Protein AF-A0A392MS86-F1 (afdb_monomer)

Secondary structure (DSSP, 8-state):
-----------------------------------SSHHHHHHHHHHHHHHHHHHHTT-SSHHHHHHHHHHHHHHHHHHGGG--HHHHHHHIIIIITHHHHHHHHHH-GGG----------TTHHHHTHHHHHHHHHHHHHHHHHHHHTHHHHGGGHHHHHHHHHHHHT-S-HHHHHHHHHHHHHHHHHHGGG--HHHHHHHHHHHHHHHHHT----HHHH----------

Structure (mmCIF, N/CA/C/O backbone):
data_AF-A0A392MS86-F1
#
_entry.id   AF-A0A392MS86-F1
#
loop_
_atom_site.group_PDB
_atom_site.id
_atom_site.type_symbol
_atom_site.label_atom_id
_atom_site.label_alt_id
_atom_site.label_comp_id
_atom_site.label_asym_id
_atom_site.label_entity_id
_atom_site.label_seq_id
_atom_site.pdbx_PDB_ins_code
_atom_site.Cartn_x
_atom_site.Cartn_y
_atom_site.Cartn_z
_atom_site.occupancy
_atom_site.B_iso_or_equiv
_atom_site.auth_seq_id
_atom_site.auth_comp_id
_atom_site.auth_asym_id
_atom_site.auth_atom_id
_atom_site.pdbx_PDB_model_num
ATOM 1 N N . GLU A 1 1 ? -92.396 -2.719 -0.073 1.00 39.41 1 GLU A N 1
ATOM 2 C CA . GLU A 1 1 ? -92.179 -4.127 -0.463 1.00 39.41 1 GLU A CA 1
ATOM 3 C C . GLU A 1 1 ? -90.840 -4.522 0.144 1.00 39.41 1 GLU A C 1
ATOM 5 O O . GLU A 1 1 ? -89.880 -3.814 -0.091 1.00 39.41 1 GLU A O 1
ATOM 10 N N . GLY A 1 2 ? -90.686 -5.451 1.075 1.00 40.44 2 GLY A N 1
ATOM 11 C CA . GLY A 1 2 ? -91.444 -6.651 1.383 1.00 40.44 2 GLY A CA 1
ATOM 12 C C . GLY A 1 2 ? -90.412 -7.708 1.804 1.00 40.44 2 GLY A C 1
ATOM 13 O O . GLY A 1 2 ? -89.617 -8.119 0.975 1.00 40.44 2 GLY A O 1
ATOM 14 N N . GLU A 1 3 ? -90.452 -8.078 3.090 1.00 32.28 3 GLU A N 1
ATOM 15 C CA . GLU A 1 3 ? -90.148 -9.418 3.641 1.00 32.28 3 GLU A CA 1
ATOM 16 C C . GLU A 1 3 ? -88.678 -9.901 3.715 1.00 32.28 3 GLU A C 1
ATOM 18 O O . GLU A 1 3 ? -87.951 -9.955 2.737 1.00 32.28 3 GLU A O 1
ATOM 23 N N . LEU A 1 4 ? -88.121 -10.072 4.924 1.00 37.91 4 LEU A N 1
ATOM 24 C CA . LEU A 1 4 ? -88.201 -11.220 5.863 1.00 37.91 4 LEU A CA 1
ATOM 25 C C . LEU A 1 4 ? -87.106 -12.269 5.610 1.00 37.91 4 LEU A C 1
ATOM 27 O O . LEU A 1 4 ? -87.022 -12.884 4.556 1.00 37.91 4 LEU A O 1
ATOM 31 N N . GLY A 1 5 ? -86.311 -12.524 6.650 1.00 34.75 5 GLY A N 1
ATOM 32 C CA . GLY A 1 5 ? -85.292 -13.572 6.666 1.00 34.75 5 GLY A CA 1
ATOM 33 C C . GLY A 1 5 ? -84.604 -13.678 8.023 1.00 34.75 5 GLY A C 1
ATOM 34 O O . GLY A 1 5 ? -83.428 -13.370 8.163 1.00 34.75 5 GLY A O 1
ATOM 35 N N . SER A 1 6 ? -85.377 -14.051 9.042 1.00 34.66 6 SER A N 1
ATOM 36 C CA . SER A 1 6 ? -84.943 -14.305 10.419 1.00 34.66 6 SER A CA 1
ATOM 37 C C . SER A 1 6 ? -84.134 -15.604 10.532 1.00 34.66 6 SER A C 1
ATOM 39 O O . SER A 1 6 ? -84.564 -16.645 10.039 1.00 34.66 6 SER A O 1
ATOM 41 N N . SER A 1 7 ? -83.044 -15.597 11.304 1.00 38.78 7 SER A N 1
ATOM 42 C CA . SER A 1 7 ? -82.759 -16.734 12.184 1.00 38.78 7 SER A CA 1
ATOM 43 C C . SER A 1 7 ? -82.034 -16.307 13.450 1.00 38.78 7 SER A C 1
ATOM 45 O O . SER A 1 7 ? -81.015 -15.625 13.451 1.00 38.78 7 SER A O 1
ATOM 47 N N . ARG A 1 8 ? -82.659 -16.714 14.548 1.00 34.12 8 ARG A N 1
ATOM 48 C CA . ARG A 1 8 ? -82.416 -16.377 15.940 1.00 34.12 8 ARG A CA 1
ATOM 49 C C . ARG A 1 8 ? -81.919 -17.656 16.600 1.00 34.12 8 ARG A C 1
ATOM 51 O O . ARG A 1 8 ? -82.626 -18.653 16.537 1.00 34.12 8 ARG A O 1
ATOM 58 N N . ASN A 1 9 ? -80.789 -17.612 17.298 1.00 37.31 9 ASN A N 1
ATOM 59 C CA . ASN A 1 9 ? -80.538 -18.543 18.393 1.00 37.31 9 ASN A CA 1
ATOM 60 C C . ASN A 1 9 ? -80.096 -17.772 19.635 1.00 37.31 9 ASN A C 1
ATOM 62 O O . ASN A 1 9 ? -79.354 -16.796 19.566 1.00 37.31 9 ASN A O 1
ATOM 66 N N . LYS A 1 10 ? -80.688 -18.170 20.758 1.00 38.25 10 LYS A N 1
ATOM 67 C CA . LYS A 1 10 ? -80.799 -17.444 22.022 1.00 38.25 10 LYS A CA 1
ATOM 68 C C . LYS A 1 10 ? -80.269 -18.354 23.131 1.00 38.25 10 LYS A C 1
ATOM 70 O O . LYS A 1 10 ? -80.620 -19.528 23.157 1.00 38.25 10 LYS A O 1
ATOM 75 N N . GLY A 1 11 ? -79.536 -17.781 24.083 1.00 31.91 11 GLY A N 1
ATOM 76 C CA . GLY A 1 11 ? -79.177 -18.397 25.369 1.00 31.91 11 GLY A CA 1
ATOM 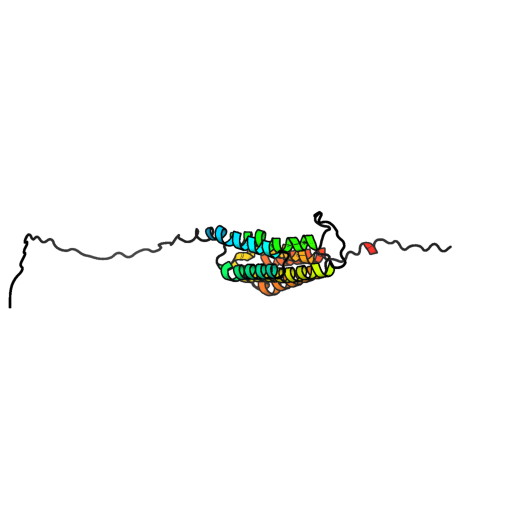77 C C . GLY A 1 11 ? -77.674 -18.285 25.638 1.00 31.91 11 GLY A C 1
ATOM 78 O O . GLY A 1 11 ? -76.888 -18.577 24.754 1.00 31.91 11 GLY A O 1
ATOM 79 N N . LYS A 1 12 ? -77.187 -17.876 26.807 1.00 37.06 12 LYS A N 1
ATOM 80 C CA . LYS A 1 12 ? -77.807 -17.578 28.104 1.00 37.06 12 LYS A CA 1
ATOM 81 C C . LYS A 1 12 ? -76.787 -16.742 28.898 1.00 37.06 12 LYS A C 1
ATOM 83 O O . LYS A 1 12 ? -75.586 -16.898 28.717 1.00 37.06 12 LYS A O 1
ATOM 88 N N . GLU A 1 13 ? -77.292 -15.849 29.735 1.00 32.12 13 GLU A N 1
ATOM 89 C CA . GLU A 1 13 ? -76.564 -14.877 30.559 1.00 32.12 13 GLU A CA 1
ATOM 90 C C . GLU A 1 13 ? -75.700 -15.541 31.653 1.00 32.12 13 GLU A C 1
ATOM 92 O O . GLU A 1 13 ? -76.070 -16.598 32.159 1.00 32.12 13 GLU A O 1
ATOM 97 N N . THR A 1 14 ? -74.614 -14.896 32.106 1.00 30.95 14 THR A N 1
ATOM 98 C CA . THR A 1 14 ? -74.504 -14.381 33.494 1.00 30.95 14 THR A CA 1
ATOM 99 C C . THR A 1 14 ? -73.224 -13.572 33.747 1.00 30.95 14 THR A C 1
ATOM 101 O O . THR A 1 14 ? -72.141 -13.857 33.251 1.00 30.95 14 THR A O 1
ATOM 104 N N . PHE A 1 15 ? -73.431 -12.514 34.527 1.00 32.62 15 PHE A N 1
ATOM 105 C CA . PHE A 1 15 ? -72.536 -11.447 34.968 1.00 32.62 15 PHE A CA 1
ATOM 106 C C . PHE A 1 15 ? -71.434 -11.898 35.945 1.00 32.62 15 PHE A C 1
ATOM 108 O O . PHE A 1 15 ? -71.687 -12.707 36.833 1.00 32.62 15 PHE A O 1
ATOM 115 N N . GLY A 1 16 ? -70.285 -11.215 35.909 1.00 30.73 16 GLY A N 1
ATOM 116 C CA . GLY A 1 16 ? -69.307 -11.172 37.003 1.00 30.73 16 GLY A CA 1
ATOM 117 C C . GLY A 1 16 ? -68.326 -10.004 36.839 1.00 30.73 16 GLY A C 1
ATOM 118 O O . GLY A 1 16 ? -67.608 -9.929 35.853 1.00 30.73 16 GLY A O 1
ATOM 119 N N . LYS A 1 17 ? -68.365 -9.053 37.776 1.00 33.19 17 LYS A N 1
ATOM 120 C CA . LYS A 1 17 ? -67.778 -7.701 37.741 1.00 33.19 17 LYS A CA 1
ATOM 121 C C . LYS A 1 17 ? -66.255 -7.633 37.990 1.00 33.19 17 LYS A C 1
ATOM 123 O O . LYS A 1 17 ? -65.757 -8.300 38.882 1.00 33.19 17 LYS A O 1
ATOM 128 N N . ILE A 1 18 ? -65.612 -6.708 37.260 1.00 35.00 18 ILE A N 1
ATOM 129 C CA . ILE A 1 18 ? -64.693 -5.613 37.674 1.00 35.00 18 ILE A CA 1
ATOM 130 C C . ILE A 1 18 ? -63.635 -5.911 38.753 1.00 35.00 18 ILE A C 1
ATOM 132 O O . ILE A 1 18 ? -63.994 -6.157 39.899 1.00 35.00 18 ILE A O 1
ATOM 136 N N . SER A 1 19 ? -62.355 -5.656 38.429 1.00 30.77 19 SER A N 1
ATOM 137 C CA . SER A 1 19 ? -61.392 -4.913 39.278 1.00 30.77 19 SER A CA 1
ATOM 138 C C . SER A 1 19 ? -60.105 -4.565 38.505 1.00 30.77 19 SER A C 1
ATOM 140 O O . SER A 1 19 ? -59.328 -5.447 38.159 1.00 30.77 19 SER A O 1
ATOM 142 N N . THR A 1 20 ? -59.859 -3.276 38.269 1.00 36.59 20 THR A N 1
ATOM 143 C CA . THR A 1 20 ? -58.517 -2.671 38.098 1.00 36.59 20 THR A CA 1
ATOM 144 C C . THR A 1 20 ? -58.087 -2.108 39.462 1.00 36.59 20 THR A C 1
ATOM 146 O O . THR A 1 20 ? -58.973 -1.668 40.201 1.00 36.59 20 THR A O 1
ATOM 149 N N . PRO A 1 21 ? -56.783 -2.104 39.842 1.00 40.59 21 PRO A N 1
ATOM 150 C CA . PRO A 1 21 ? -55.945 -0.945 39.486 1.00 40.59 21 PRO A CA 1
ATOM 151 C C . PRO A 1 21 ? -54.404 -1.153 39.357 1.00 40.59 21 PRO A C 1
ATOM 153 O O . PRO A 1 21 ? -53.783 -1.914 40.089 1.00 40.59 21 PRO A O 1
ATOM 156 N N . SER A 1 22 ? -53.818 -0.291 38.512 1.00 36.72 22 SER A N 1
ATOM 157 C CA . SER A 1 22 ? -52.580 0.506 38.693 1.00 36.72 22 SER A CA 1
ATOM 158 C C . SER A 1 22 ? -51.142 -0.061 38.547 1.00 36.72 22 SER A C 1
ATOM 160 O O . SER A 1 22 ? -50.894 -1.249 38.727 1.00 36.72 22 SER A O 1
ATOM 162 N N . PRO A 1 23 ? -50.176 0.826 38.179 1.00 43.25 23 PRO A N 1
ATOM 163 C CA . PRO A 1 23 ? -48.967 0.507 37.415 1.00 43.25 23 PRO A CA 1
ATOM 164 C C . PRO A 1 23 ? -47.701 0.391 38.279 1.00 43.25 23 PRO A C 1
ATOM 166 O O . PRO A 1 23 ? -47.607 0.990 39.351 1.00 43.25 23 PRO A O 1
ATOM 169 N N . ARG A 1 24 ? -46.682 -0.320 37.776 1.00 36.62 24 ARG A N 1
ATOM 170 C CA . ARG A 1 24 ? -45.326 -0.297 38.345 1.00 36.62 24 ARG A CA 1
ATOM 171 C C . ARG A 1 24 ? -44.269 -0.042 37.273 1.00 36.62 24 ARG A C 1
ATOM 173 O O . ARG A 1 24 ? -44.116 -0.791 36.317 1.00 36.62 24 ARG A O 1
ATOM 180 N N . THR A 1 25 ? -43.568 1.055 37.506 1.00 36.34 25 THR A N 1
ATOM 181 C CA . THR A 1 25 ? -42.299 1.526 36.954 1.00 36.34 25 THR A CA 1
ATOM 182 C C . THR A 1 25 ? -41.145 0.538 37.163 1.00 36.34 25 THR A C 1
ATOM 184 O O . THR A 1 25 ? -41.013 0.003 38.264 1.00 36.34 25 THR A O 1
ATOM 187 N N . GLY A 1 26 ? -40.236 0.429 36.183 1.00 30.72 26 GLY A N 1
ATOM 188 C CA . GLY A 1 26 ? -38.817 0.142 36.444 1.00 30.72 26 GLY A CA 1
ATOM 189 C C . GLY A 1 26 ? -38.096 -0.826 35.492 1.00 30.72 26 GLY A C 1
ATOM 190 O O . GLY A 1 26 ? -38.442 -2.000 35.449 1.00 30.72 26 GLY A O 1
ATOM 191 N N . LYS A 1 27 ? -36.999 -0.308 34.907 1.00 37.94 27 LYS A N 1
ATOM 192 C CA . LYS A 1 27 ? -35.804 -0.957 34.308 1.00 37.94 27 LYS A CA 1
ATOM 193 C C . LYS A 1 27 ? -35.922 -1.457 32.862 1.00 37.94 27 LYS A C 1
ATOM 195 O O . LYS A 1 27 ? -36.657 -2.387 32.571 1.00 37.94 27 LYS A O 1
ATOM 200 N N . GLU A 1 28 ? -35.372 -0.718 31.895 1.00 35.09 28 GLU A N 1
ATOM 201 C CA . GLU A 1 28 ? -33.943 -0.621 31.500 1.00 35.09 28 GLU A CA 1
ATOM 202 C C . GLU A 1 28 ? -33.395 -1.877 30.814 1.00 35.09 28 GLU A C 1
ATOM 204 O O . GLU A 1 28 ? -33.344 -2.953 31.402 1.00 35.09 28 GLU A O 1
ATOM 209 N N . GLY A 1 29 ? -32.893 -1.662 29.592 1.00 36.59 29 GLY A N 1
ATOM 210 C CA . GLY A 1 29 ? -31.749 -2.389 29.050 1.00 36.59 29 GLY A CA 1
ATOM 211 C C . GLY A 1 29 ? -32.044 -3.728 28.388 1.00 36.59 29 GLY A C 1
ATOM 212 O O . GLY A 1 29 ? -31.526 -4.750 28.827 1.00 36.59 29 GLY A O 1
ATOM 213 N N . ARG A 1 30 ? -32.789 -3.740 27.277 1.00 34.31 30 ARG A N 1
ATOM 214 C CA . ARG A 1 30 ? -32.685 -4.858 26.332 1.00 34.31 30 ARG A CA 1
ATOM 215 C C . ARG A 1 30 ? -31.489 -4.576 25.423 1.00 3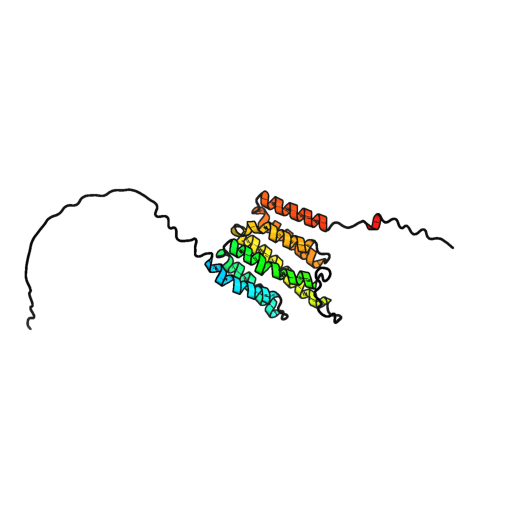4.31 30 ARG A C 1
ATOM 217 O O . ARG A 1 30 ? -31.616 -3.842 24.452 1.00 34.31 30 ARG A O 1
ATOM 224 N N . GLN A 1 31 ? -30.323 -5.088 25.820 1.00 43.97 31 GLN A N 1
ATOM 225 C CA . GLN A 1 31 ? -29.151 -5.176 24.954 1.00 43.97 31 GLN A CA 1
ATOM 226 C C . GLN A 1 31 ? -29.532 -5.995 23.721 1.00 43.97 31 GLN A C 1
ATOM 228 O O . GLN A 1 31 ? -29.901 -7.167 23.824 1.00 43.97 31 GLN A O 1
ATOM 233 N N . ASP A 1 32 ? -29.487 -5.334 22.574 1.00 38.75 32 ASP A N 1
ATOM 234 C CA . ASP A 1 32 ? -29.540 -5.951 21.263 1.00 38.75 32 ASP A CA 1
ATOM 235 C C . ASP A 1 32 ? -28.172 -6.590 20.991 1.00 38.75 32 ASP A C 1
ATOM 237 O O . ASP A 1 32 ? -27.236 -5.946 20.530 1.00 38.75 32 ASP A O 1
ATOM 241 N N . ASN A 1 33 ? -28.013 -7.851 21.395 1.00 44.78 33 ASN A N 1
ATOM 242 C CA . ASN A 1 33 ? -26.842 -8.663 21.061 1.00 44.78 33 ASN A CA 1
ATOM 243 C C . ASN A 1 33 ? -27.083 -9.352 19.713 1.00 44.78 33 ASN A C 1
ATOM 245 O O . ASN A 1 33 ? -27.279 -10.567 19.658 1.00 44.78 33 ASN A O 1
ATOM 249 N N . GLY A 1 34 ? -27.107 -8.560 18.642 1.00 46.75 34 GLY A N 1
ATOM 250 C CA . GLY A 1 34 ? -27.484 -9.014 17.306 1.00 46.75 34 GLY A CA 1
ATOM 251 C C . GLY A 1 34 ? -26.579 -8.530 16.179 1.00 46.75 34 GLY A C 1
ATOM 252 O O . GLY A 1 34 ? -27.087 -8.328 15.088 1.00 46.75 34 GLY A O 1
ATOM 253 N N . GLU A 1 35 ? -25.274 -8.310 16.391 1.00 46.84 35 GLU A N 1
ATOM 254 C CA . GLU A 1 35 ? -24.420 -7.803 15.298 1.00 46.84 35 GLU A CA 1
ATOM 255 C C . GLU A 1 35 ? -22.929 -8.169 15.436 1.00 46.84 35 GLU A C 1
ATOM 257 O O . GLU A 1 35 ? -22.043 -7.318 15.428 1.00 46.84 35 GLU A O 1
ATOM 262 N N . VAL A 1 36 ? -22.620 -9.459 15.598 1.00 48.19 36 VAL A N 1
ATOM 263 C CA . VAL A 1 36 ? -21.221 -9.947 15.537 1.00 48.19 36 VAL A CA 1
ATOM 264 C C . VAL A 1 36 ? -21.013 -10.982 14.426 1.00 48.19 36 VAL A C 1
ATOM 266 O O . VAL A 1 36 ? -19.891 -11.178 13.978 1.00 48.19 36 VAL A O 1
ATOM 269 N N . THR A 1 37 ? -22.078 -11.592 13.903 1.00 47.41 37 THR A N 1
ATOM 270 C CA . THR A 1 37 ? -21.988 -12.689 12.924 1.00 47.41 37 THR A CA 1
ATOM 271 C C . THR A 1 37 ? -22.034 -12.266 11.452 1.00 47.41 37 THR A C 1
ATOM 273 O O . THR A 1 37 ? -21.665 -13.068 10.609 1.00 47.41 37 THR A O 1
ATOM 276 N N . ASP A 1 38 ? -22.427 -11.031 11.120 1.00 56.22 38 ASP A N 1
ATOM 277 C CA . ASP A 1 38 ? -22.585 -10.589 9.715 1.00 56.22 38 ASP A CA 1
ATOM 278 C C . ASP A 1 38 ? -21.239 -10.280 9.019 1.00 56.22 38 ASP A C 1
ATOM 280 O O . ASP A 1 38 ? -21.065 -10.478 7.819 1.00 56.22 38 ASP A O 1
ATOM 284 N N . LYS A 1 39 ? -20.225 -9.858 9.788 1.00 54.12 39 LYS A N 1
ATOM 285 C CA . LYS A 1 39 ? -18.944 -9.385 9.231 1.00 54.12 39 LYS A CA 1
ATOM 286 C C . LYS A 1 39 ? -17.997 -10.495 8.770 1.00 54.12 39 LYS A C 1
ATOM 288 O O . LYS A 1 39 ? -17.127 -10.222 7.944 1.00 54.12 39 LYS A O 1
ATOM 293 N N . ASP A 1 40 ? -18.151 -11.717 9.279 1.00 56.62 40 ASP A N 1
ATOM 294 C CA . ASP A 1 40 ? -17.335 -12.865 8.854 1.00 56.62 40 ASP A CA 1
ATOM 295 C C . ASP A 1 40 ? -17.867 -13.507 7.561 1.00 56.62 40 ASP A C 1
ATOM 297 O O . ASP A 1 40 ? -17.075 -14.004 6.758 1.00 56.62 40 ASP A O 1
ATOM 301 N N . ASP A 1 41 ? -19.171 -13.407 7.274 1.00 60.12 41 ASP A N 1
ATOM 302 C CA . ASP A 1 41 ? -19.769 -13.923 6.029 1.00 60.12 41 ASP A CA 1
ATOM 303 C C . ASP A 1 41 ? -19.295 -13.149 4.784 1.00 60.12 41 ASP A C 1
ATOM 305 O O . ASP A 1 41 ? -19.219 -13.689 3.676 1.00 60.12 41 ASP A O 1
ATOM 309 N N . HIS A 1 42 ? -18.867 -11.898 4.965 1.00 67.19 42 HIS A N 1
ATOM 310 C CA . HIS A 1 42 ? -18.276 -11.070 3.914 1.00 67.19 42 HIS A CA 1
ATOM 311 C C . HIS A 1 42 ? -16.973 -11.646 3.332 1.00 67.19 42 HIS A C 1
ATOM 313 O O . HIS A 1 42 ? -16.671 -11.394 2.161 1.00 67.19 42 HIS A O 1
ATOM 319 N N . LEU A 1 43 ? -16.215 -12.448 4.094 1.00 69.44 43 LEU A N 1
ATOM 320 C CA . LEU A 1 43 ? -14.970 -13.064 3.616 1.00 69.44 43 LEU A CA 1
ATOM 321 C C . LEU A 1 43 ? -15.210 -13.965 2.399 1.00 69.44 43 LEU A C 1
ATOM 323 O O . LEU A 1 43 ? -14.446 -13.911 1.436 1.00 69.44 43 LEU A O 1
ATOM 327 N N . TYR A 1 44 ? -16.282 -14.760 2.413 1.00 75.31 44 TYR A N 1
ATOM 328 C CA . TYR A 1 44 ? -16.571 -15.731 1.353 1.00 75.31 44 TYR A CA 1
ATOM 329 C C . TYR A 1 44 ? -17.092 -15.087 0.067 1.00 75.31 44 TYR A C 1
ATOM 331 O O . TYR A 1 44 ? -16.953 -15.672 -1.006 1.00 75.31 44 TYR A O 1
ATOM 339 N N . PHE A 1 45 ? -17.659 -13.883 0.162 1.00 84.00 45 PHE A N 1
ATOM 340 C CA . PHE A 1 45 ? -18.169 -13.151 -0.993 1.00 84.00 45 PHE A CA 1
ATOM 341 C C . PHE A 1 45 ? -17.096 -12.269 -1.640 1.00 84.00 45 PHE A C 1
ATOM 343 O O . PHE A 1 45 ? -16.875 -12.339 -2.848 1.00 84.00 45 PHE A O 1
ATOM 350 N N . TRP A 1 46 ? -16.403 -11.451 -0.843 1.00 92.06 46 TRP A N 1
ATOM 351 C CA . TRP A 1 46 ? -15.478 -10.451 -1.380 1.00 92.06 46 TRP A CA 1
ATOM 352 C C . TRP A 1 46 ? -14.132 -11.037 -1.773 1.00 92.06 46 TRP A C 1
ATOM 354 O O . TRP A 1 46 ? -13.559 -10.627 -2.781 1.00 92.06 46 TRP A O 1
ATOM 364 N N . PHE A 1 47 ? -13.609 -11.992 -1.002 1.00 90.56 47 PHE A N 1
ATOM 365 C CA . PHE A 1 47 ? -12.242 -12.453 -1.209 1.00 90.56 47 PHE A CA 1
ATOM 366 C C . PHE A 1 47 ? -12.015 -13.099 -2.589 1.00 90.56 47 PHE A C 1
ATOM 368 O O . PHE A 1 47 ? -11.052 -12.703 -3.244 1.00 90.56 47 PHE A O 1
ATOM 375 N N . PRO A 1 48 ? -12.880 -14.006 -3.099 1.00 92.44 48 PRO A N 1
ATOM 376 C CA . PRO A 1 48 ? -12.695 -14.581 -4.434 1.00 92.44 48 PRO A CA 1
ATOM 377 C C . PRO A 1 48 ? -12.712 -13.533 -5.555 1.00 92.44 48 PRO A C 1
ATOM 379 O O . PRO A 1 48 ? -11.909 -13.616 -6.481 1.00 92.44 48 PRO A O 1
ATOM 382 N N . LEU A 1 49 ? -13.586 -12.524 -5.450 1.00 94.88 49 LEU A N 1
ATOM 383 C CA . LEU A 1 49 ? -13.664 -11.424 -6.414 1.00 94.88 49 LEU A CA 1
ATOM 384 C C . LEU A 1 49 ? -12.364 -10.610 -6.431 1.00 94.88 49 LEU A C 1
ATOM 386 O O . LEU A 1 49 ? -11.784 -10.378 -7.489 1.00 94.88 49 LEU A O 1
ATOM 390 N N . LEU A 1 50 ? -11.907 -10.186 -5.253 1.00 96.44 50 LEU A N 1
ATOM 391 C CA . LEU A 1 50 ? -10.712 -9.358 -5.113 1.00 96.44 50 LEU A CA 1
ATOM 392 C C . LEU A 1 50 ? -9.451 -10.116 -5.545 1.00 96.44 50 LEU A C 1
ATOM 394 O O . LEU A 1 50 ? -8.619 -9.555 -6.254 1.00 96.44 50 LEU A O 1
ATOM 398 N N . ALA A 1 51 ? -9.334 -11.393 -5.171 1.00 93.81 51 ALA A N 1
ATOM 399 C CA . ALA A 1 51 ? -8.225 -12.249 -5.582 1.00 93.81 51 ALA A CA 1
ATOM 400 C C . ALA A 1 51 ? -8.173 -12.416 -7.109 1.00 93.81 51 ALA A C 1
ATOM 402 O O . ALA A 1 51 ? -7.113 -12.220 -7.698 1.00 93.81 51 ALA A O 1
ATOM 403 N N . GLY A 1 52 ? -9.314 -12.679 -7.759 1.00 94.62 52 GLY A N 1
ATOM 404 C CA . GLY A 1 52 ? -9.379 -12.790 -9.219 1.00 94.62 52 GLY A CA 1
ATOM 405 C C . GLY A 1 52 ? -8.997 -11.492 -9.940 1.00 94.62 52 GLY A C 1
ATOM 406 O O . GLY A 1 52 ? -8.291 -11.524 -10.943 1.00 94.62 52 GLY A O 1
ATOM 407 N N . LEU A 1 53 ? -9.401 -10.331 -9.414 1.00 95.50 53 LEU A N 1
ATOM 408 C CA . LEU A 1 53 ? -8.991 -9.036 -9.971 1.00 95.50 53 LEU A CA 1
ATOM 409 C C . LEU A 1 53 ? -7.492 -8.759 -9.774 1.00 95.50 53 LEU A C 1
ATOM 411 O O . LEU A 1 53 ? -6.858 -8.195 -10.662 1.00 95.50 53 LEU A O 1
ATOM 415 N N . SER A 1 54 ? -6.917 -9.161 -8.637 1.00 93.81 54 SER A N 1
ATOM 416 C CA . SER A 1 54 ? -5.471 -9.050 -8.406 1.0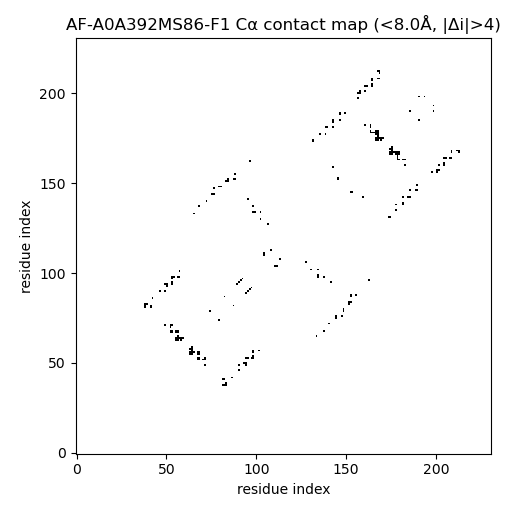0 93.81 54 SER A CA 1
ATOM 417 C C . SER A 1 54 ? -4.676 -9.930 -9.370 1.00 93.81 54 SER A C 1
ATOM 419 O O . SER A 1 54 ? -3.716 -9.457 -9.969 1.00 93.81 54 SER A O 1
ATOM 421 N N . GLU A 1 55 ? -5.117 -11.161 -9.627 1.00 91.50 55 GLU A N 1
ATOM 422 C CA . GLU A 1 55 ? -4.479 -12.042 -10.614 1.00 91.50 55 GLU A CA 1
ATOM 423 C C . GLU A 1 55 ? -4.483 -11.425 -12.026 1.00 91.50 55 GLU A C 1
ATOM 425 O O . GLU A 1 55 ? -3.466 -11.423 -12.720 1.00 91.50 55 GLU A O 1
ATOM 430 N N . LEU A 1 56 ? -5.598 -10.800 -12.423 1.00 92.12 56 LEU A N 1
ATOM 431 C CA . LEU A 1 56 ? -5.726 -10.114 -13.714 1.00 92.12 56 LEU A CA 1
ATOM 432 C C . LEU A 1 56 ? -4.879 -8.836 -13.834 1.00 92.12 56 LEU A C 1
ATOM 434 O O . LEU A 1 56 ? -4.673 -8.356 -14.951 1.00 92.12 56 LEU A O 1
ATOM 438 N N . SER A 1 57 ? -4.342 -8.296 -12.732 1.00 87.94 57 SER A N 1
ATOM 439 C CA . SER A 1 57 ? -3.446 -7.127 -12.775 1.00 87.94 57 SER A CA 1
ATOM 440 C C . SER A 1 57 ? -2.125 -7.399 -13.510 1.00 87.94 57 SER A C 1
ATOM 442 O O . SER A 1 57 ? -1.422 -6.455 -13.869 1.00 87.94 57 SER A O 1
ATOM 444 N N . PHE A 1 58 ? -1.841 -8.669 -13.821 1.00 80.56 58 PHE A N 1
ATOM 445 C CA . PHE A 1 58 ? -0.687 -9.120 -14.602 1.00 80.56 58 PHE A CA 1
ATOM 446 C C . PHE A 1 58 ? -1.045 -9.804 -15.926 1.00 80.56 58 PHE A C 1
ATOM 448 O O . PHE A 1 58 ? -0.189 -10.443 -16.535 1.00 80.56 58 PHE A O 1
ATOM 455 N N . ASP A 1 59 ? -2.287 -9.679 -16.402 1.00 87.62 59 ASP A N 1
ATOM 456 C CA . ASP A 1 59 ? -2.664 -10.193 -17.724 1.00 87.62 59 ASP A CA 1
ATOM 457 C C . ASP A 1 59 ? -1.744 -9.606 -18.821 1.00 87.62 59 ASP A C 1
ATOM 459 O O . ASP A 1 59 ? -1.408 -8.426 -18.769 1.00 87.62 59 ASP A O 1
ATOM 463 N N . PRO A 1 60 ? -1.321 -10.359 -19.849 1.00 81.88 60 PRO A N 1
ATOM 464 C CA . PRO A 1 60 ? -0.456 -9.824 -20.908 1.00 81.88 60 PRO A CA 1
ATOM 465 C C . PRO A 1 60 ? -1.064 -8.635 -21.674 1.00 81.88 60 PRO A C 1
ATOM 467 O O . PRO A 1 60 ? -0.326 -7.834 -22.252 1.00 81.88 60 PRO A O 1
ATOM 470 N N . ARG A 1 61 ? -2.392 -8.466 -21.659 1.00 87.31 61 ARG A N 1
ATOM 471 C CA . ARG A 1 61 ? -3.102 -7.395 -22.370 1.00 87.31 61 ARG A CA 1
ATOM 472 C C . ARG A 1 61 ? -3.243 -6.141 -21.492 1.00 87.31 61 ARG A C 1
ATOM 474 O O . ARG A 1 61 ? -3.860 -6.226 -20.425 1.00 87.31 61 ARG A O 1
ATOM 481 N N . PRO A 1 62 ? -2.722 -4.972 -21.919 1.00 87.12 62 PRO A N 1
ATOM 482 C CA . PRO A 1 62 ? -2.764 -3.737 -21.132 1.00 87.12 62 PRO A CA 1
ATOM 483 C C . PRO A 1 62 ? -4.168 -3.327 -20.684 1.00 87.12 62 PRO A C 1
ATOM 485 O O . PRO A 1 62 ? -4.352 -2.918 -19.539 1.00 87.12 62 PRO A O 1
ATOM 488 N N . GLU A 1 63 ? -5.167 -3.488 -21.552 1.00 90.88 63 GLU A N 1
ATOM 489 C CA . GLU A 1 63 ? -6.547 -3.078 -21.284 1.00 90.88 63 GLU A CA 1
ATOM 490 C C . GLU A 1 63 ? -7.149 -3.875 -20.123 1.00 90.88 63 GLU A C 1
ATOM 492 O O . GLU A 1 63 ? -7.914 -3.339 -19.320 1.00 90.88 63 GLU A O 1
ATOM 497 N N . ILE A 1 64 ? -6.770 -5.151 -20.002 1.00 92.44 64 ILE A N 1
ATOM 498 C CA . ILE A 1 64 ? -7.243 -6.024 -18.928 1.00 92.44 64 ILE A CA 1
ATOM 499 C C . ILE A 1 64 ? -6.555 -5.679 -17.620 1.00 92.44 64 ILE A C 1
ATOM 501 O O . ILE A 1 64 ? -7.250 -5.520 -16.621 1.00 92.44 64 ILE A O 1
ATOM 505 N N . ARG A 1 65 ? -5.230 -5.487 -17.616 1.00 89.81 65 ARG A N 1
ATOM 506 C CA . ARG A 1 65 ? -4.504 -5.088 -16.398 1.00 89.81 65 ARG A CA 1
ATOM 507 C C . ARG A 1 65 ? -5.032 -3.781 -15.826 1.00 89.81 65 ARG A C 1
ATOM 509 O O . ARG A 1 65 ? -5.324 -3.697 -14.634 1.00 89.81 65 ARG A O 1
ATOM 516 N N . GLN A 1 66 ? -5.178 -2.770 -16.683 1.00 89.31 66 GLN A N 1
ATOM 517 C CA . GLN A 1 66 ? -5.675 -1.453 -16.289 1.00 89.31 66 GLN A CA 1
ATOM 518 C C . GLN A 1 66 ? -7.107 -1.544 -15.759 1.00 89.31 66 GLN A C 1
ATOM 520 O O . GLN A 1 66 ? -7.397 -1.019 -14.683 1.00 89.31 66 GLN A O 1
ATOM 525 N N . SER A 1 67 ? -7.985 -2.265 -16.465 1.00 94.56 67 SER A N 1
ATOM 526 C CA . SER A 1 67 ? -9.366 -2.471 -16.025 1.00 94.56 67 SER A CA 1
ATOM 527 C C . SER A 1 67 ? -9.438 -3.235 -14.699 1.00 94.56 67 SER A C 1
ATOM 529 O O . SER A 1 67 ? -10.169 -2.824 -13.801 1.00 94.56 67 SER A O 1
ATOM 531 N N . ALA A 1 68 ? -8.645 -4.294 -14.530 1.00 94.56 68 ALA A N 1
ATOM 532 C CA . ALA A 1 68 ? -8.616 -5.100 -13.316 1.00 94.56 68 ALA A CA 1
ATOM 533 C C . ALA A 1 68 ? -8.156 -4.290 -12.098 1.00 94.56 68 ALA A C 1
ATOM 535 O O . ALA A 1 68 ? -8.830 -4.311 -11.068 1.00 94.56 68 ALA A O 1
ATOM 536 N N . LEU A 1 69 ? -7.072 -3.513 -12.224 1.00 92.94 69 LEU A N 1
ATOM 537 C CA . LEU A 1 69 ? -6.606 -2.617 -11.161 1.00 92.94 69 LEU A CA 1
ATOM 538 C C . LEU A 1 69 ? -7.642 -1.547 -10.832 1.00 92.94 69 LEU A C 1
ATOM 540 O O . LEU A 1 69 ? -7.938 -1.315 -9.660 1.00 92.94 69 LEU A O 1
ATOM 544 N N . GLN A 1 70 ? -8.229 -0.919 -11.851 1.00 94.25 70 GLN A N 1
ATOM 545 C CA . GLN A 1 70 ? -9.261 0.087 -11.641 1.00 94.25 70 GLN A CA 1
ATOM 546 C C . GLN A 1 70 ? -10.443 -0.494 -10.858 1.00 94.25 70 GLN A C 1
ATOM 548 O O . GLN A 1 70 ? -10.804 0.051 -9.815 1.00 94.25 70 GLN A O 1
ATOM 553 N N . ILE A 1 71 ? -11.004 -1.617 -11.318 1.00 96.75 71 ILE A N 1
ATOM 554 C CA . ILE A 1 71 ? -12.154 -2.268 -10.679 1.00 96.75 71 ILE A CA 1
ATOM 555 C C . ILE A 1 71 ? -11.787 -2.741 -9.270 1.00 96.75 71 ILE A C 1
ATOM 557 O O . ILE A 1 71 ? -12.585 -2.566 -8.348 1.00 96.75 71 ILE A O 1
ATOM 561 N N . LEU A 1 72 ? -10.585 -3.288 -9.066 1.00 97.25 72 LEU A N 1
ATOM 562 C CA . LEU A 1 72 ? -10.106 -3.726 -7.755 1.00 97.25 72 LEU A CA 1
ATOM 563 C C . LEU A 1 72 ? -10.114 -2.575 -6.746 1.00 97.25 72 LEU A C 1
ATOM 565 O O . LEU A 1 72 ? -10.761 -2.658 -5.701 1.00 97.25 72 LEU A O 1
ATOM 569 N N . PHE A 1 73 ? -9.422 -1.481 -7.061 1.00 96.38 73 PHE A N 1
ATOM 570 C CA . PHE A 1 73 ? -9.292 -0.353 -6.143 1.00 96.38 73 PHE A CA 1
ATOM 571 C C . PHE A 1 73 ? -10.583 0.465 -6.020 1.00 96.38 73 PHE A C 1
ATOM 573 O O . PHE A 1 73 ? -10.847 1.037 -4.962 1.00 96.38 73 PHE A O 1
ATOM 580 N N . GLU A 1 74 ? -11.424 0.512 -7.054 1.00 96.50 74 GLU A N 1
ATOM 581 C CA . GLU A 1 74 ? -12.770 1.083 -6.969 1.00 96.50 74 GLU A CA 1
ATOM 582 C C . GLU A 1 74 ? -13.680 0.258 -6.054 1.00 96.50 74 GLU A C 1
ATOM 584 O O . GLU A 1 74 ? -14.330 0.826 -5.177 1.00 96.50 74 GLU A O 1
ATOM 589 N N . THR A 1 75 ? -13.648 -1.071 -6.164 1.00 96.69 75 THR A N 1
ATOM 590 C CA . THR A 1 75 ? -14.395 -1.973 -5.274 1.00 96.69 75 THR A CA 1
ATOM 591 C C . THR A 1 75 ? -13.968 -1.777 -3.822 1.00 96.69 75 THR A C 1
ATOM 593 O O . THR A 1 75 ? -14.815 -1.570 -2.953 1.00 96.69 75 THR A O 1
ATOM 596 N N . LEU A 1 76 ? -12.658 -1.769 -3.552 1.00 97.00 76 LEU A N 1
ATOM 597 C CA . LEU A 1 76 ? -12.118 -1.557 -2.204 1.00 97.00 76 LEU A CA 1
ATOM 598 C C . LEU A 1 76 ? -12.480 -0.181 -1.639 1.00 97.00 76 LEU A C 1
ATOM 600 O O . LEU A 1 76 ? -12.831 -0.065 -0.470 1.00 97.00 76 LEU A O 1
ATOM 604 N N . ARG A 1 77 ? -12.442 0.866 -2.461 1.00 96.75 77 ARG A N 1
ATOM 605 C CA . ARG A 1 77 ? -12.823 2.223 -2.053 1.00 96.75 77 ARG A CA 1
ATOM 606 C C . ARG A 1 77 ? -14.319 2.351 -1.770 1.00 96.75 77 ARG A C 1
ATOM 608 O O . ARG A 1 77 ? -14.691 2.974 -0.781 1.00 96.75 77 ARG A O 1
ATOM 615 N N . ASN A 1 78 ? -15.166 1.753 -2.603 1.00 95.88 78 ASN A N 1
ATOM 616 C CA . ASN A 1 78 ? -16.618 1.880 -2.486 1.00 95.88 78 ASN A CA 1
ATOM 617 C C . ASN A 1 78 ? -17.190 0.984 -1.381 1.00 95.88 78 ASN A C 1
ATOM 619 O O . ASN A 1 78 ? -18.119 1.390 -0.687 1.00 95.88 78 ASN A O 1
ATOM 623 N N . HIS A 1 79 ? -16.625 -0.208 -1.180 1.00 95.00 79 HIS A N 1
ATOM 624 C CA . HIS A 1 79 ? -17.176 -1.230 -0.282 1.00 95.00 79 HIS A CA 1
ATOM 625 C C . HIS A 1 79 ? -16.294 -1.551 0.928 1.00 95.00 79 HIS A C 1
ATOM 627 O O . HIS A 1 79 ? -16.732 -2.270 1.820 1.00 95.00 79 HIS A O 1
ATOM 633 N N . GLY A 1 80 ? -15.090 -0.983 1.027 1.00 94.56 80 GLY A N 1
ATOM 634 C CA . GLY A 1 80 ? -14.151 -1.270 2.115 1.00 94.56 80 GLY A CA 1
ATOM 635 C C . GLY A 1 80 ? -14.643 -0.888 3.516 1.00 94.56 80 GLY A C 1
ATOM 636 O O . GLY A 1 80 ? -14.148 -1.414 4.509 1.00 94.56 80 GLY A O 1
ATOM 637 N N . HIS A 1 81 ? -15.665 -0.034 3.619 1.00 93.88 81 HIS A N 1
ATOM 638 C CA . HIS A 1 81 ? -16.322 0.289 4.891 1.00 93.88 81 HIS A CA 1
ATOM 639 C C . HIS A 1 81 ? -17.087 -0.906 5.489 1.00 93.88 81 HIS A C 1
ATOM 641 O O . HIS A 1 81 ? -17.371 -0.914 6.685 1.00 93.88 81 HIS A O 1
ATOM 647 N N . LEU A 1 82 ? -17.399 -1.919 4.673 1.00 92.00 82 LEU A N 1
ATOM 648 C CA . LEU A 1 82 ? -18.018 -3.175 5.102 1.00 92.00 82 LEU A CA 1
ATOM 649 C C . LEU A 1 82 ? -16.985 -4.174 5.648 1.00 92.00 82 LEU A C 1
ATOM 651 O O . LEU A 1 82 ? -17.354 -5.201 6.212 1.00 92.00 82 LEU A O 1
ATOM 655 N N . PHE A 1 83 ? -15.686 -3.919 5.456 1.00 93.25 83 PHE A N 1
ATOM 656 C CA . PHE A 1 83 ? -14.650 -4.909 5.730 1.00 93.25 83 PHE A CA 1
ATOM 657 C C . PHE A 1 83 ? -14.194 -4.833 7.188 1.00 93.25 83 PHE A C 1
ATOM 659 O O . PHE A 1 83 ? -13.885 -3.766 7.723 1.00 93.25 83 PHE A O 1
ATOM 666 N N . SER A 1 84 ? -14.114 -5.997 7.831 1.00 92.94 84 SER A N 1
ATOM 667 C CA . SER A 1 84 ? -13.496 -6.150 9.146 1.00 92.94 84 SER A CA 1
ATOM 668 C C . SER A 1 84 ? -11.968 -6.044 9.049 1.00 92.94 84 SER A C 1
ATOM 670 O O . SER A 1 84 ? -11.390 -6.204 7.973 1.00 92.94 84 SER A O 1
ATOM 672 N N . LEU A 1 85 ? -11.289 -5.801 10.177 1.00 94.56 85 LEU A N 1
ATOM 673 C CA . LEU A 1 85 ? -9.821 -5.817 10.215 1.00 94.56 85 LEU A CA 1
ATOM 674 C C . LEU A 1 85 ? -9.233 -7.152 9.699 1.00 94.56 85 LEU A C 1
ATOM 676 O O . LEU A 1 85 ? -8.347 -7.078 8.853 1.00 94.56 85 LEU A O 1
ATOM 680 N N . PRO A 1 86 ? -9.735 -8.346 10.085 1.00 94.31 86 PRO A N 1
ATOM 681 C CA . PRO A 1 86 ? -9.247 -9.611 9.525 1.00 94.31 86 PRO A CA 1
ATOM 682 C C . PRO A 1 86 ? -9.402 -9.727 8.002 1.00 94.31 86 PRO A C 1
ATOM 684 O O . PRO A 1 86 ? -8.523 -10.254 7.318 1.00 94.31 86 PRO A O 1
ATOM 687 N N . LEU A 1 87 ? -10.502 -9.211 7.437 1.00 93.62 87 LEU A N 1
ATOM 688 C CA . LEU A 1 87 ? -10.668 -9.169 5.984 1.00 93.62 87 LEU A CA 1
ATOM 689 C C . LEU A 1 87 ? -9.673 -8.191 5.349 1.00 93.62 87 LEU A C 1
ATOM 691 O O . LEU A 1 87 ? -9.035 -8.549 4.363 1.00 93.62 87 LEU A O 1
ATOM 695 N N . TRP A 1 88 ? -9.472 -7.005 5.928 1.00 96.25 88 TRP A N 1
ATOM 696 C CA . TRP A 1 88 ? -8.443 -6.068 5.471 1.00 96.25 88 TRP A CA 1
ATOM 697 C C . TRP A 1 88 ? -7.038 -6.667 5.528 1.00 96.25 88 TRP A C 1
ATOM 699 O O . TRP A 1 88 ? -6.300 -6.545 4.558 1.00 96.25 88 TRP A O 1
ATOM 709 N N . GLU A 1 89 ? -6.673 -7.354 6.610 1.00 95.56 89 GLU A N 1
ATOM 710 C CA . GLU A 1 89 ? -5.404 -8.082 6.720 1.00 95.56 89 GLU A CA 1
ATOM 711 C C . GLU A 1 89 ? -5.209 -9.025 5.536 1.00 95.56 89 GLU A C 1
ATOM 713 O O . GLU A 1 89 ? -4.184 -8.964 4.854 1.00 95.56 89 GLU A O 1
ATOM 718 N N . ARG A 1 90 ? -6.234 -9.826 5.233 1.00 94.75 90 ARG A N 1
ATOM 719 C CA . ARG A 1 90 ? -6.201 -10.771 4.119 1.00 94.75 90 ARG A CA 1
ATOM 720 C C . ARG A 1 90 ? -6.151 -10.077 2.757 1.00 94.75 90 ARG A C 1
ATOM 722 O O . ARG A 1 90 ? -5.454 -10.548 1.864 1.00 94.75 90 ARG A O 1
ATOM 729 N N . VAL A 1 91 ? -6.849 -8.955 2.592 1.00 96.12 91 VAL A N 1
ATOM 730 C CA . VAL A 1 91 ? -6.796 -8.131 1.375 1.00 96.12 91 VAL A CA 1
ATOM 731 C C . VAL A 1 91 ? -5.396 -7.557 1.175 1.00 96.12 91 VAL A C 1
ATOM 733 O O . VAL A 1 91 ? -4.831 -7.696 0.095 1.00 96.12 91 VAL A O 1
ATOM 736 N N . PHE A 1 92 ? -4.785 -6.960 2.197 1.00 96.06 92 PHE A N 1
ATOM 737 C CA . PHE A 1 92 ? -3.426 -6.434 2.070 1.00 96.06 92 PHE A CA 1
ATOM 738 C C . PHE A 1 92 ? -2.433 -7.547 1.716 1.00 96.06 92 PHE A C 1
ATOM 740 O O . PHE A 1 92 ? -1.685 -7.408 0.753 1.00 96.06 92 PHE A O 1
ATOM 747 N N . GLU A 1 93 ? -2.464 -8.668 2.436 1.00 94.06 93 GLU A N 1
ATOM 748 C CA . GLU A 1 93 ? -1.482 -9.744 2.274 1.00 94.06 93 GLU A CA 1
ATOM 749 C C . GLU A 1 93 ? -1.659 -10.579 1.010 1.00 94.06 93 GLU A C 1
ATOM 751 O O . GLU A 1 93 ? -0.674 -10.922 0.368 1.00 94.06 93 GLU A O 1
ATOM 756 N N . SER A 1 94 ? -2.895 -10.950 0.677 1.00 93.62 94 SER A N 1
ATOM 757 C CA . SER A 1 94 ? -3.176 -11.929 -0.382 1.00 93.62 94 SER A CA 1
ATOM 758 C C . SER A 1 94 ? -3.719 -11.305 -1.664 1.00 93.62 94 SER A C 1
ATOM 760 O O . SER A 1 94 ? -3.854 -12.011 -2.656 1.00 93.62 94 SER A O 1
ATOM 762 N N . VAL A 1 95 ? -4.056 -10.011 -1.656 1.00 94.94 95 VAL A N 1
ATOM 763 C CA . VAL A 1 95 ? -4.604 -9.317 -2.831 1.00 94.94 95 VAL A CA 1
ATOM 764 C C . VAL A 1 95 ? -3.711 -8.155 -3.243 1.00 94.94 95 VAL A C 1
ATOM 766 O O . VAL A 1 95 ? -3.303 -8.107 -4.395 1.00 94.94 95 VAL A O 1
ATOM 769 N N . LEU A 1 96 ? -3.381 -7.231 -2.336 1.00 95.00 96 LEU A N 1
ATOM 770 C CA . LEU A 1 96 ? -2.671 -5.998 -2.695 1.00 95.00 96 LEU A CA 1
ATOM 771 C C . LEU A 1 96 ? -1.157 -6.184 -2.801 1.00 95.00 96 LEU A C 1
ATOM 773 O O . LEU A 1 96 ? -0.555 -5.740 -3.772 1.00 95.00 96 LEU A O 1
ATOM 777 N N . PHE A 1 97 ? -0.519 -6.826 -1.822 1.00 92.38 97 PHE A N 1
ATOM 778 C CA . PHE A 1 97 ? 0.933 -7.020 -1.842 1.00 92.38 97 PHE A CA 1
ATOM 779 C C . PHE A 1 97 ? 1.443 -7.899 -2.995 1.00 92.38 97 PHE A C 1
ATOM 781 O O . PHE A 1 97 ? 2.478 -7.533 -3.561 1.00 92.38 97 PHE A O 1
ATOM 788 N N . PRO A 1 98 ? 0.730 -8.961 -3.420 1.00 90.25 98 PRO A N 1
ATOM 789 C CA . PRO A 1 98 ? 1.134 -9.761 -4.576 1.00 90.25 98 PRO A CA 1
ATOM 790 C C . PRO A 1 98 ? 1.211 -8.974 -5.893 1.00 90.25 98 PRO A C 1
ATOM 792 O O . PRO A 1 98 ? 2.015 -9.321 -6.755 1.00 90.25 98 PRO A O 1
ATOM 795 N N . ILE A 1 99 ? 0.477 -7.857 -6.029 1.00 89.12 99 ILE A N 1
ATOM 796 C CA . ILE A 1 99 ? 0.549 -6.949 -7.199 1.00 89.12 99 ILE A CA 1
ATOM 797 C C . ILE A 1 99 ? 1.964 -6.368 -7.381 1.00 89.12 99 ILE A C 1
ATOM 799 O O . ILE A 1 99 ? 2.359 -5.942 -8.465 1.00 89.12 99 ILE A O 1
ATOM 803 N N . PHE A 1 100 ? 2.777 -6.371 -6.330 1.00 87.69 100 PHE A N 1
ATOM 804 C CA . PHE A 1 100 ? 4.146 -5.881 -6.407 1.00 87.69 100 PHE A CA 1
ATOM 805 C C . PHE A 1 100 ? 5.163 -7.004 -6.610 1.00 87.69 100 PHE A C 1
ATOM 807 O O . PHE A 1 100 ? 6.275 -6.712 -7.037 1.00 87.69 100 PHE A O 1
ATOM 814 N N . ASP A 1 101 ? 4.819 -8.273 -6.366 1.00 80.06 101 ASP A N 1
ATOM 815 C CA . ASP A 1 101 ? 5.771 -9.387 -6.457 1.00 80.06 101 ASP A CA 1
ATOM 816 C C . ASP A 1 101 ? 6.272 -9.612 -7.881 1.00 80.06 101 ASP A C 1
ATOM 818 O O . ASP A 1 101 ? 7.461 -9.842 -8.077 1.00 80.06 101 ASP A O 1
ATOM 822 N N . TYR A 1 102 ? 5.422 -9.468 -8.893 1.00 68.94 102 TYR A N 1
ATOM 823 C CA . TYR A 1 102 ? 5.858 -9.579 -10.287 1.00 68.94 102 TYR A CA 1
ATOM 824 C C . TYR A 1 102 ? 6.860 -8.481 -10.667 1.00 68.94 102 TYR A C 1
ATOM 826 O O . TYR A 1 102 ? 7.899 -8.766 -11.249 1.00 68.94 102 TYR A O 1
ATOM 834 N N . VAL A 1 103 ? 6.602 -7.233 -10.251 1.00 69.56 103 VAL A N 1
ATOM 835 C CA . VAL A 1 103 ? 7.534 -6.100 -10.410 1.00 69.56 103 VAL A CA 1
ATOM 836 C C . VAL A 1 103 ? 8.860 -6.417 -9.713 1.00 69.56 103 VAL A C 1
ATOM 838 O O . VAL A 1 103 ? 9.931 -6.024 -10.180 1.00 69.56 103 VAL A O 1
ATOM 841 N N . ARG A 1 104 ? 8.816 -7.174 -8.604 1.00 68.12 104 ARG A N 1
ATOM 842 C CA . ARG A 1 104 ? 10.036 -7.632 -7.941 1.00 68.12 104 ARG A CA 1
ATOM 843 C C . ARG A 1 104 ? 10.839 -8.612 -8.782 1.00 68.12 104 ARG A C 1
ATOM 845 O O . ARG A 1 104 ? 12.048 -8.426 -8.844 1.00 68.12 104 ARG A O 1
ATOM 852 N N . HIS A 1 105 ? 10.179 -9.591 -9.393 1.00 66.50 105 HIS A N 1
ATOM 853 C CA . HIS A 1 105 ? 10.814 -10.662 -10.163 1.00 66.50 105 HIS A CA 1
ATOM 854 C C . HIS A 1 105 ? 11.262 -10.220 -11.562 1.00 66.50 105 HIS A C 1
ATOM 856 O O . HIS A 1 105 ? 12.312 -10.657 -12.015 1.00 66.50 105 HIS A O 1
ATOM 862 N N . ALA A 1 106 ? 10.502 -9.346 -12.225 1.00 62.53 106 ALA A N 1
ATOM 863 C CA . ALA A 1 106 ? 10.804 -8.886 -13.580 1.00 62.53 106 ALA A CA 1
ATOM 864 C C . ALA A 1 106 ? 12.020 -7.943 -13.632 1.00 62.53 106 ALA A C 1
ATOM 866 O O . ALA A 1 106 ? 12.806 -8.008 -14.564 1.00 62.53 106 ALA A O 1
ATOM 867 N N . ILE A 1 107 ? 12.197 -7.094 -12.613 1.00 63.53 107 ILE A N 1
ATOM 868 C CA . ILE A 1 107 ? 13.175 -5.986 -12.645 1.00 63.53 107 ILE A CA 1
ATOM 869 C C . ILE A 1 107 ? 14.438 -6.304 -11.820 1.00 63.53 107 ILE A C 1
ATOM 871 O O . ILE A 1 107 ? 15.435 -5.590 -11.888 1.00 63.53 107 ILE A O 1
ATOM 875 N N . ASP A 1 108 ? 14.416 -7.377 -11.023 1.00 61.25 108 ASP A N 1
ATOM 876 C CA . ASP A 1 108 ? 15.579 -7.863 -10.269 1.00 61.25 108 ASP A CA 1
ATOM 877 C C . ASP A 1 108 ? 15.732 -9.392 -10.412 1.00 61.25 108 ASP A C 1
ATOM 879 O O . ASP A 1 108 ? 15.412 -10.148 -9.487 1.00 61.25 108 ASP A O 1
ATOM 883 N N . PRO A 1 109 ? 16.228 -9.877 -11.568 1.00 52.47 109 PRO A N 1
ATOM 884 C CA . PRO A 1 109 ? 16.452 -11.306 -11.800 1.00 52.47 109 PRO A CA 1
ATOM 885 C C . PRO A 1 109 ? 17.539 -11.910 -10.890 1.00 52.47 109 PRO A C 1
ATOM 887 O O . PRO A 1 109 ? 17.689 -13.130 -10.839 1.00 52.47 109 PRO A O 1
ATOM 890 N N . SER A 1 110 ? 18.278 -11.095 -10.121 1.00 52.06 110 SER A N 1
ATOM 891 C CA . SER A 1 110 ? 19.309 -11.584 -9.196 1.00 52.06 110 SER A CA 1
ATOM 892 C C . SER A 1 110 ? 18.742 -12.246 -7.928 1.00 52.06 110 SER A C 1
ATOM 894 O O . SER A 1 110 ? 19.461 -12.974 -7.242 1.00 52.06 110 SER A O 1
ATOM 896 N N . GLY A 1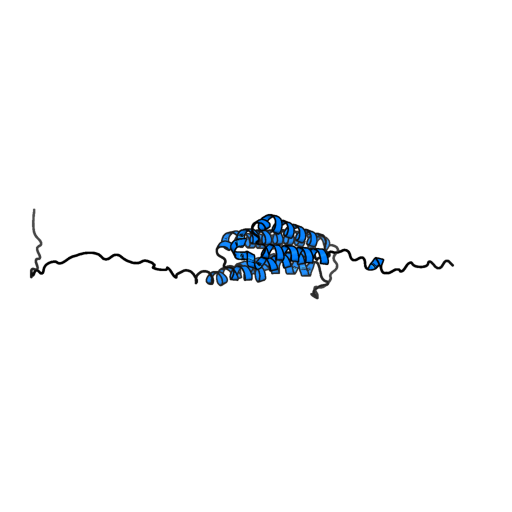 111 ? 17.454 -12.033 -7.620 1.00 49.75 111 GLY A N 1
ATOM 897 C CA . GLY A 1 111 ? 16.828 -12.468 -6.365 1.00 49.75 111 GLY A CA 1
ATOM 898 C C . GLY A 1 111 ? 16.031 -13.779 -6.403 1.00 49.75 111 GLY A C 1
ATOM 899 O O . GLY A 1 111 ? 15.647 -14.276 -5.345 1.00 49.75 111 GLY A O 1
ATOM 900 N N . SER A 1 112 ? 15.746 -14.353 -7.574 1.00 41.84 112 SER A N 1
ATOM 901 C CA . SER A 1 112 ? 14.891 -15.545 -7.692 1.00 41.84 112 SER A CA 1
ATOM 902 C C . SER A 1 112 ? 15.110 -16.229 -9.038 1.00 41.84 112 SER A C 1
ATOM 904 O O . SER A 1 112 ? 14.787 -15.680 -10.088 1.00 41.84 112 SER A O 1
ATOM 906 N N . SER A 1 113 ? 15.667 -17.442 -9.012 1.00 38.59 113 SER A N 1
ATOM 907 C CA . SER A 1 113 ? 15.880 -18.276 -10.193 1.00 38.59 113 SER A CA 1
ATOM 908 C C . SER A 1 113 ? 14.541 -18.736 -10.780 1.00 38.59 113 SER A C 1
ATOM 910 O O . SER A 1 113 ? 14.062 -19.829 -10.478 1.00 38.59 113 SER A O 1
ATOM 912 N N . SER A 1 114 ? 13.929 -17.923 -11.631 1.00 40.19 114 SER A N 1
ATOM 913 C CA . SER A 1 114 ? 12.899 -18.395 -12.551 1.00 40.19 114 SER A CA 1
ATOM 914 C C . SER A 1 114 ? 13.506 -18.427 -13.943 1.00 40.19 114 SER A C 1
ATOM 916 O O . SER A 1 114 ? 13.673 -17.399 -14.587 1.00 40.19 114 SER A O 1
ATOM 918 N N . GLN A 1 115 ? 13.891 -19.632 -14.370 1.00 40.31 115 GLN A N 1
ATOM 919 C CA . GLN A 1 115 ? 14.280 -19.932 -15.744 1.00 40.31 115 GLN A CA 1
ATOM 920 C C . GLN A 1 115 ? 13.096 -19.627 -16.667 1.00 40.31 115 GLN A C 1
ATOM 922 O O . GLN A 1 115 ? 12.227 -20.474 -16.866 1.00 40.31 115 GLN A O 1
ATOM 927 N N . VAL A 1 116 ? 13.055 -18.428 -17.236 1.00 40.59 116 VAL A N 1
ATOM 928 C CA . VAL A 1 116 ? 12.248 -18.146 -18.422 1.00 40.59 116 VAL A CA 1
ATOM 929 C C . VAL A 1 116 ? 13.240 -17.795 -19.517 1.00 40.59 116 VAL A C 1
ATOM 931 O O . VAL A 1 116 ? 14.093 -16.936 -19.338 1.00 40.59 116 VAL A O 1
ATOM 934 N N . SER A 1 117 ? 13.208 -18.587 -20.584 1.00 36.09 117 SER A N 1
ATOM 935 C CA . SER A 1 117 ? 14.204 -18.634 -21.648 1.00 36.09 117 SER A CA 1
ATOM 936 C C . SER A 1 117 ? 14.566 -17.251 -22.197 1.00 36.09 117 SER A C 1
ATOM 938 O O . SER A 1 117 ? 13.720 -16.575 -22.776 1.00 36.09 117 SER A O 1
ATOM 940 N N . GLU A 1 118 ? 15.842 -16.890 -22.055 1.00 38.53 118 GLU A N 1
ATOM 941 C CA . GLU A 1 118 ? 16.483 -15.747 -22.704 1.00 38.53 118 GLU A CA 1
ATOM 942 C C . GLU A 1 118 ? 16.391 -15.910 -24.229 1.00 38.53 118 GLU A C 1
ATOM 944 O O . GLU A 1 118 ? 17.112 -16.697 -24.845 1.00 38.53 118 GLU A O 1
ATOM 949 N N . VAL A 1 119 ? 15.472 -15.173 -24.848 1.00 38.56 119 VAL A N 1
ATOM 950 C CA . VAL A 1 119 ? 15.596 -14.778 -26.251 1.00 38.56 119 VAL A CA 1
ATOM 951 C C . VAL A 1 119 ? 15.822 -13.277 -26.229 1.00 38.56 119 VAL A C 1
ATOM 953 O O . VAL A 1 119 ? 14.870 -12.498 -26.221 1.00 38.56 119 VAL A O 1
ATOM 956 N N . GLU A 1 120 ? 17.099 -12.902 -26.167 1.00 42.91 120 GLU A N 1
ATOM 957 C CA . GLU A 1 120 ? 17.583 -11.527 -26.269 1.00 42.91 120 GLU A CA 1
ATOM 958 C C . GLU A 1 120 ? 16.953 -10.864 -27.501 1.00 42.91 120 GLU A C 1
ATOM 960 O O . GLU A 1 120 ? 17.301 -11.151 -28.648 1.00 42.91 120 GLU A O 1
ATOM 965 N N . THR A 1 121 ? 15.970 -1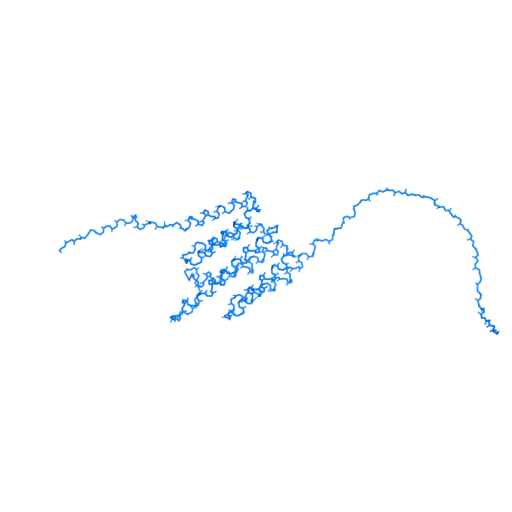0.002 -27.264 1.00 37.72 121 THR A N 1
ATOM 966 C CA . THR A 1 121 ? 15.421 -9.110 -28.279 1.00 37.72 121 THR A CA 1
ATOM 967 C C . THR A 1 121 ? 15.574 -7.700 -27.738 1.00 37.72 121 THR A C 1
ATOM 969 O O . THR A 1 121 ? 15.199 -7.438 -26.600 1.00 37.72 121 THR A O 1
ATOM 972 N N . ASP A 1 122 ? 16.113 -6.815 -28.572 1.00 38.34 122 ASP A N 1
ATOM 973 C CA . ASP A 1 122 ? 16.481 -5.398 -28.383 1.00 38.34 122 ASP A CA 1
ATOM 974 C C . ASP A 1 122 ? 15.311 -4.459 -27.955 1.00 38.34 122 ASP A C 1
ATOM 976 O O . ASP A 1 122 ? 15.295 -3.271 -28.259 1.00 38.34 122 ASP A O 1
ATOM 980 N N . GLY A 1 123 ? 14.282 -4.997 -27.287 1.00 43.97 123 GLY A N 1
ATOM 981 C CA . GLY A 1 123 ? 13.036 -4.343 -26.874 1.00 43.97 123 GLY A CA 1
ATOM 982 C C . GLY A 1 123 ? 12.682 -4.488 -25.384 1.00 43.97 123 GLY A C 1
ATOM 983 O O . GLY A 1 123 ? 11.564 -4.142 -25.007 1.00 43.97 123 GLY A O 1
ATOM 984 N N . GLU A 1 124 ? 13.591 -4.973 -24.528 1.00 47.84 124 GLU A N 1
ATOM 985 C CA . GLU A 1 124 ? 13.369 -5.078 -23.067 1.00 47.84 124 GLU A CA 1
ATOM 986 C C . GLU A 1 124 ? 13.057 -3.722 -22.406 1.00 47.84 124 GLU A C 1
ATOM 988 O O . GLU A 1 124 ? 12.232 -3.642 -21.500 1.00 47.84 124 GLU A O 1
ATOM 993 N N . LEU A 1 125 ? 13.625 -2.626 -22.922 1.00 48.88 125 LEU A N 1
ATOM 994 C CA . LEU A 1 125 ? 13.437 -1.281 -22.362 1.00 48.88 125 LEU A CA 1
ATOM 995 C C . LEU A 1 125 ? 11.977 -0.783 -22.430 1.00 48.88 125 LEU A C 1
ATOM 997 O O . LEU A 1 125 ? 11.567 0.016 -21.588 1.00 48.88 125 LEU A O 1
ATOM 1001 N N . ASP A 1 126 ? 11.194 -1.244 -23.413 1.00 50.62 126 ASP A N 1
ATOM 1002 C CA . ASP A 1 126 ? 9.782 -0.861 -23.600 1.00 50.62 126 ASP A CA 1
ATOM 1003 C C . ASP A 1 126 ? 8.823 -1.810 -22.851 1.00 50.62 126 ASP A C 1
ATOM 1005 O O . ASP A 1 126 ? 7.734 -1.417 -22.426 1.00 50.62 126 ASP A O 1
ATOM 1009 N N . GLN A 1 127 ? 9.249 -3.056 -22.597 1.00 55.50 127 GLN A N 1
ATOM 1010 C CA . GLN A 1 127 ? 8.473 -4.017 -21.805 1.00 55.50 127 GLN A CA 1
ATOM 1011 C C . GLN A 1 127 ? 8.427 -3.674 -20.315 1.00 55.50 127 GLN A C 1
ATOM 1013 O O . GLN A 1 127 ? 7.446 -4.018 -19.665 1.00 55.50 127 GLN A O 1
ATOM 1018 N N . ASP A 1 128 ? 9.400 -2.947 -19.771 1.00 68.06 128 ASP A N 1
ATOM 1019 C CA . ASP A 1 128 ? 9.366 -2.572 -18.353 1.00 68.06 128 ASP A CA 1
ATOM 1020 C C . ASP A 1 128 ? 8.627 -1.253 -18.089 1.00 68.06 128 ASP A C 1
ATOM 1022 O O . ASP A 1 128 ? 8.171 -1.002 -16.970 1.00 68.06 128 ASP A O 1
ATOM 1026 N N . ALA A 1 129 ? 8.444 -0.410 -19.111 1.00 75.00 129 ALA A N 1
ATOM 1027 C CA . ALA A 1 129 ? 7.812 0.905 -18.979 1.00 75.00 129 ALA A CA 1
ATOM 1028 C C . ALA A 1 129 ? 6.416 0.822 -18.334 1.00 75.00 129 ALA A C 1
ATOM 1030 O O . ALA A 1 129 ? 6.108 1.548 -17.381 1.00 75.00 129 ALA A O 1
ATOM 1031 N N . TRP A 1 130 ? 5.595 -0.125 -18.797 1.00 77.69 130 TRP A N 1
ATOM 1032 C CA . TRP A 1 130 ? 4.247 -0.325 -18.266 1.00 77.69 130 TRP A CA 1
ATOM 1033 C C . TRP A 1 130 ? 4.251 -0.894 -16.840 1.00 77.69 130 TRP A C 1
ATOM 1035 O O . TRP A 1 130 ? 3.309 -0.633 -16.086 1.00 77.69 130 TRP A O 1
ATOM 1045 N N . LEU A 1 131 ? 5.292 -1.641 -16.442 1.00 78.31 131 LEU A N 1
ATOM 1046 C CA . LEU A 1 131 ? 5.440 -2.147 -15.074 1.00 78.31 131 LEU A CA 1
ATOM 1047 C C . LEU A 1 131 ? 5.656 -0.998 -14.095 1.00 78.31 131 LEU A C 1
ATOM 1049 O O . LEU A 1 131 ? 5.048 -0.990 -13.026 1.00 78.31 131 LEU A O 1
ATOM 1053 N N . TYR A 1 132 ? 6.457 0.003 -14.467 1.00 81.06 132 TYR A N 1
ATOM 1054 C CA . TYR A 1 132 ? 6.660 1.191 -13.636 1.00 81.06 132 TYR A CA 1
ATOM 1055 C C . TYR A 1 132 ? 5.386 2.025 -13.507 1.00 81.06 132 TYR A C 1
ATOM 1057 O O . TYR A 1 132 ? 5.057 2.460 -12.402 1.00 81.06 132 TYR A O 1
ATOM 1065 N N . GLU A 1 133 ? 4.645 2.224 -14.599 1.00 81.94 133 GLU A N 1
ATOM 1066 C CA . GLU A 1 133 ? 3.369 2.951 -14.579 1.00 81.94 133 GLU A CA 1
ATOM 1067 C C . GLU A 1 133 ? 2.345 2.241 -13.683 1.00 81.94 133 GLU A C 1
ATOM 1069 O O . GLU A 1 133 ? 1.780 2.838 -12.762 1.00 81.94 133 GLU A O 1
ATOM 1074 N N . THR A 1 134 ? 2.197 0.931 -13.885 1.00 82.88 134 THR A N 1
ATOM 1075 C CA . THR A 1 134 ? 1.303 0.071 -13.106 1.00 82.88 134 THR A CA 1
ATOM 1076 C C . THR A 1 134 ? 1.678 0.072 -11.628 1.00 82.88 134 THR A C 1
ATOM 1078 O O . THR A 1 134 ? 0.823 0.262 -10.763 1.00 82.88 134 THR A O 1
ATOM 1081 N N . CYS A 1 135 ? 2.967 -0.080 -11.327 1.00 85.31 135 CYS A N 1
ATOM 1082 C CA . CYS A 1 135 ? 3.472 -0.081 -9.965 1.00 85.31 135 CYS A CA 1
ATOM 1083 C C . CYS A 1 135 ? 3.274 1.272 -9.276 1.00 85.31 135 CYS A C 1
ATOM 1085 O O . CYS A 1 135 ? 2.897 1.311 -8.105 1.00 85.31 135 CYS A O 1
ATOM 1087 N N . THR A 1 136 ? 3.519 2.377 -9.987 1.00 88.19 136 THR A N 1
ATOM 1088 C CA . THR A 1 136 ? 3.310 3.733 -9.461 1.00 88.19 136 THR A CA 1
ATOM 1089 C C . THR A 1 136 ? 1.855 3.916 -9.057 1.00 88.19 136 THR A C 1
ATOM 1091 O O . THR A 1 136 ? 1.575 4.304 -7.921 1.00 88.19 136 THR A O 1
ATOM 1094 N N . LEU A 1 137 ? 0.935 3.586 -9.966 1.00 88.69 137 LEU A N 1
ATOM 1095 C CA . LEU A 1 137 ? -0.497 3.700 -9.730 1.00 88.69 137 LEU A CA 1
ATOM 1096 C C . LEU A 1 137 ? -0.944 2.799 -8.573 1.00 88.69 137 LEU A C 1
ATOM 1098 O O . LEU A 1 137 ? -1.589 3.270 -7.638 1.00 88.69 137 LEU A O 1
ATOM 1102 N N . ALA A 1 138 ? -0.562 1.520 -8.589 1.00 91.25 138 ALA A N 1
ATOM 1103 C CA . ALA A 1 138 ? -0.935 0.573 -7.545 1.00 91.25 138 ALA A CA 1
ATOM 1104 C C . ALA A 1 138 ? -0.421 1.013 -6.165 1.00 91.25 138 ALA A C 1
ATOM 1106 O O . ALA A 1 138 ? -1.170 0.967 -5.191 1.00 91.25 138 ALA A O 1
ATOM 1107 N N . LEU A 1 139 ? 0.825 1.493 -6.063 1.00 92.75 139 LEU A N 1
ATOM 1108 C CA . LEU A 1 139 ? 1.397 1.924 -4.785 1.00 92.75 139 LEU A CA 1
ATOM 1109 C C . LEU A 1 139 ? 0.696 3.174 -4.238 1.00 92.75 139 LEU A C 1
ATOM 1111 O O . LEU A 1 139 ? 0.417 3.244 -3.041 1.00 92.75 139 LEU A O 1
ATOM 1115 N N . GLN A 1 140 ? 0.359 4.132 -5.109 1.00 91.94 140 GLN A N 1
ATOM 1116 C CA . GLN A 1 140 ? -0.451 5.295 -4.735 1.00 91.94 140 GLN A CA 1
ATOM 1117 C C . GLN A 1 140 ? -1.825 4.872 -4.210 1.00 91.94 140 GLN A C 1
ATOM 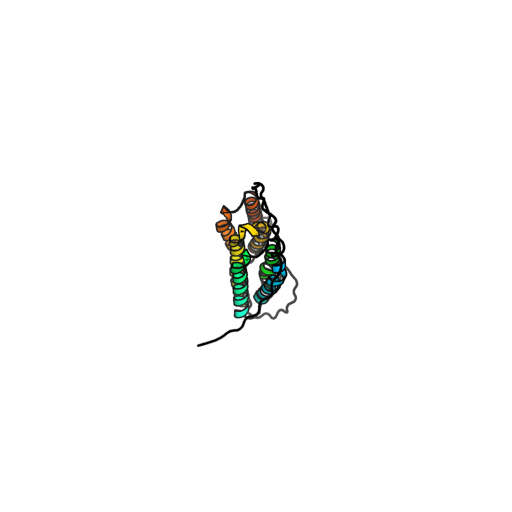1119 O O . GLN A 1 140 ? -2.240 5.332 -3.148 1.00 91.94 140 GLN A O 1
ATOM 1124 N N . LEU A 1 141 ? -2.500 3.953 -4.903 1.00 94.25 141 LEU A N 1
ATOM 1125 C CA . LEU A 1 141 ? -3.824 3.480 -4.509 1.00 94.25 141 LEU A CA 1
ATOM 1126 C C . LEU A 1 141 ? -3.799 2.687 -3.191 1.00 94.25 141 LEU A C 1
ATOM 1128 O O . LEU A 1 141 ? -4.724 2.809 -2.392 1.00 94.25 141 LEU A O 1
ATOM 1132 N N . VAL A 1 142 ? -2.735 1.925 -2.912 1.00 96.38 142 VAL A N 1
ATOM 1133 C CA . VAL A 1 142 ? -2.542 1.257 -1.610 1.00 96.38 142 VAL A CA 1
ATOM 1134 C C . VAL A 1 142 ? -2.397 2.275 -0.479 1.00 96.38 142 VAL A C 1
ATOM 1136 O O . VAL A 1 142 ? -3.027 2.118 0.568 1.00 96.38 142 VAL A O 1
ATOM 1139 N N . VAL A 1 143 ? -1.599 3.330 -0.680 1.00 96.56 143 VAL A N 1
ATOM 1140 C CA . VAL A 1 143 ? -1.451 4.414 0.306 1.00 96.56 143 VAL A CA 1
ATOM 1141 C C . VAL A 1 143 ? -2.785 5.131 0.522 1.00 96.56 143 VAL A C 1
ATOM 1143 O O . VAL A 1 143 ? -3.170 5.369 1.665 1.00 96.56 143 VAL A O 1
ATOM 1146 N N . ASP A 1 144 ? -3.530 5.402 -0.548 1.00 95.06 144 ASP A N 1
ATOM 1147 C CA . ASP A 1 144 ? -4.840 6.051 -0.469 1.00 95.06 144 ASP A CA 1
ATOM 1148 C C . ASP A 1 144 ? -5.866 5.197 0.272 1.00 95.06 144 ASP A C 1
ATOM 1150 O O . ASP A 1 144 ? -6.598 5.714 1.114 1.00 95.06 144 ASP A O 1
ATOM 1154 N N . LEU A 1 145 ? -5.903 3.884 0.027 1.00 96.94 145 LEU A N 1
ATOM 1155 C CA . LEU A 1 145 ? -6.738 2.966 0.804 1.00 96.94 145 LEU A CA 1
ATOM 1156 C C . LEU A 1 145 ? -6.364 2.982 2.287 1.00 96.94 145 LEU A C 1
ATOM 1158 O O . LEU A 1 145 ? -7.254 3.036 3.136 1.00 96.94 145 LEU A O 1
ATOM 1162 N N . PHE A 1 146 ? -5.065 2.969 2.602 1.00 97.31 146 PHE A N 1
ATOM 1163 C CA . PHE A 1 146 ? -4.603 3.025 3.985 1.00 97.31 146 PHE A CA 1
ATOM 1164 C C . PHE A 1 146 ? -5.074 4.303 4.694 1.00 97.31 146 PHE A C 1
ATOM 1166 O O . PHE A 1 146 ? -5.554 4.236 5.824 1.00 97.31 146 PHE A O 1
ATOM 1173 N N . ILE A 1 147 ? -4.986 5.453 4.021 1.00 95.94 147 ILE A N 1
ATOM 1174 C CA . ILE A 1 147 ? -5.454 6.744 4.544 1.00 95.94 147 ILE A CA 1
ATOM 1175 C C . ILE A 1 147 ? -6.981 6.737 4.712 1.00 95.94 147 ILE A C 1
ATOM 1177 O O . ILE A 1 147 ? -7.488 7.061 5.785 1.00 95.94 147 ILE A O 1
ATOM 1181 N N . ASN A 1 148 ? -7.720 6.322 3.680 1.00 96.38 148 ASN A N 1
ATOM 1182 C CA . ASN A 1 148 ? -9.186 6.364 3.657 1.00 96.38 148 ASN A CA 1
ATOM 1183 C C . ASN A 1 148 ? -9.829 5.464 4.720 1.00 96.38 148 ASN A C 1
ATOM 1185 O O . ASN A 1 148 ? -10.883 5.798 5.258 1.00 96.38 148 ASN A O 1
ATOM 1189 N N . PHE A 1 149 ? -9.195 4.335 5.037 1.00 97.38 149 PHE A N 1
ATOM 1190 C CA . PHE A 1 149 ? -9.695 3.367 6.013 1.00 97.38 149 PHE A CA 1
ATOM 1191 C C . PHE A 1 149 ? -8.867 3.326 7.301 1.00 97.38 149 PHE A C 1
ATOM 1193 O O . PHE A 1 149 ? -8.955 2.354 8.055 1.00 97.38 149 PHE A O 1
ATOM 1200 N N . TYR A 1 150 ? -8.086 4.377 7.586 1.00 97.25 150 TYR A N 1
ATOM 1201 C CA . TYR A 1 150 ? -7.098 4.415 8.673 1.00 97.25 150 TYR A CA 1
ATOM 1202 C C . TYR A 1 150 ? -7.634 3.926 10.028 1.00 97.25 150 TYR A C 1
ATOM 1204 O O . TYR A 1 150 ? -6.971 3.153 10.725 1.00 97.25 150 TYR A O 1
ATOM 1212 N N . ASN A 1 151 ? -8.864 4.308 10.383 1.00 96.38 151 ASN A N 1
ATOM 1213 C CA . ASN A 1 151 ? -9.507 3.908 11.641 1.00 96.38 151 ASN A CA 1
ATOM 1214 C C . ASN A 1 151 ? -9.554 2.384 11.838 1.00 96.38 151 ASN A C 1
ATOM 1216 O O . ASN A 1 151 ? -9.463 1.909 12.967 1.00 96.38 151 ASN A O 1
ATOM 1220 N N . THR A 1 152 ? -9.659 1.624 10.749 1.00 96.81 152 THR A N 1
ATOM 1221 C CA . THR A 1 152 ? -9.664 0.160 10.768 1.00 96.81 152 THR A CA 1
ATOM 1222 C C . THR A 1 152 ? -8.281 -0.409 10.468 1.00 96.81 152 THR A C 1
ATOM 1224 O O . THR A 1 152 ? -7.864 -1.350 11.132 1.00 96.81 152 THR A O 1
ATOM 1227 N N . VAL A 1 153 ? -7.554 0.149 9.494 1.00 97.38 153 VAL A N 1
ATOM 1228 C CA . VAL A 1 153 ? -6.341 -0.480 8.933 1.00 97.38 153 VAL A CA 1
ATOM 1229 C C . VAL A 1 153 ? -5.023 -0.018 9.559 1.00 97.38 153 VAL A C 1
ATOM 1231 O O . VAL A 1 153 ? -3.979 -0.574 9.226 1.00 97.38 153 VAL A O 1
ATOM 1234 N N . ASN A 1 154 ? -5.020 0.938 10.496 1.00 97.06 154 ASN A N 1
ATOM 1235 C CA . ASN A 1 154 ? -3.791 1.396 11.166 1.00 97.06 154 ASN A CA 1
ATOM 1236 C C . ASN A 1 154 ? -2.914 0.287 11.808 1.00 97.06 154 ASN A C 1
ATOM 1238 O O . ASN A 1 154 ? -1.688 0.470 11.837 1.00 97.06 154 ASN A O 1
ATOM 1242 N N . PRO A 1 155 ? -3.436 -0.881 12.257 1.00 97.88 155 PRO A N 1
ATOM 1243 C CA . PRO A 1 155 ? -2.577 -1.978 12.712 1.00 97.88 155 PRO A CA 1
ATOM 1244 C C . PRO A 1 155 ? -1.659 -2.526 11.606 1.00 97.88 155 PRO A C 1
ATOM 1246 O O . PRO A 1 155 ? -0.623 -3.118 11.897 1.00 97.88 155 PRO A O 1
ATOM 1249 N N . LEU A 1 156 ? -1.992 -2.278 10.334 1.00 97.62 156 LEU A N 1
ATOM 1250 C CA . LEU A 1 156 ? -1.234 -2.713 9.158 1.00 97.62 156 LEU A CA 1
ATOM 1251 C C . LEU A 1 156 ? -0.115 -1.746 8.756 1.00 97.62 156 LEU A C 1
ATOM 1253 O O . LEU A 1 156 ? 0.610 -2.045 7.806 1.00 97.62 156 LEU A O 1
ATOM 1257 N N . LEU A 1 157 ? 0.063 -0.624 9.470 1.00 98.12 157 LEU A N 1
ATOM 1258 C CA . LEU A 1 157 ? 1.049 0.411 9.136 1.00 98.12 157 LEU A CA 1
ATOM 1259 C C . LEU A 1 157 ? 2.438 -0.178 8.876 1.00 98.12 157 LEU A C 1
ATOM 1261 O O . LEU A 1 157 ? 3.021 0.067 7.823 1.00 98.12 157 LEU A O 1
ATOM 1265 N N . LYS A 1 158 ? 2.939 -1.019 9.787 1.00 97.44 158 LYS A N 1
ATOM 1266 C CA . LYS A 1 158 ? 4.235 -1.688 9.640 1.00 97.44 158 LYS A CA 1
ATOM 1267 C C . LYS A 1 158 ? 4.378 -2.439 8.316 1.00 97.44 158 LYS A C 1
ATOM 1269 O O . LYS A 1 158 ? 5.428 -2.361 7.686 1.00 97.44 158 LYS A O 1
ATOM 1274 N N . LYS A 1 159 ? 3.337 -3.153 7.873 1.00 96.88 159 LYS A N 1
ATOM 1275 C CA . LYS A 1 159 ? 3.365 -3.915 6.614 1.00 96.88 159 LYS A CA 1
ATOM 1276 C C . LYS A 1 159 ? 3.407 -2.982 5.404 1.00 96.88 159 LYS A C 1
ATOM 1278 O O . LYS A 1 159 ? 4.178 -3.223 4.478 1.00 96.88 159 LYS A O 1
ATOM 1283 N N . VAL A 1 160 ? 2.638 -1.891 5.440 1.00 97.38 160 VAL A N 1
ATOM 1284 C CA . VAL A 1 160 ? 2.689 -0.846 4.407 1.00 97.38 160 VAL A CA 1
ATOM 1285 C C . VAL A 1 160 ? 4.084 -0.222 4.357 1.00 97.38 160 VAL A C 1
ATOM 1287 O O . VAL A 1 160 ? 4.685 -0.175 3.291 1.00 97.38 160 VAL A O 1
ATOM 1290 N N . LEU A 1 161 ? 4.656 0.168 5.497 1.00 98.00 161 LEU A N 1
ATOM 1291 C CA . LEU A 1 161 ? 6.011 0.720 5.563 1.00 98.00 161 LEU A CA 1
ATOM 1292 C C . LEU A 1 161 ? 7.058 -0.261 5.020 1.00 98.00 161 LEU A C 1
ATOM 1294 O O . LEU A 1 161 ? 7.908 0.144 4.232 1.00 98.00 161 LEU A O 1
ATOM 1298 N N . MET A 1 162 ? 6.970 -1.550 5.364 1.00 96.00 162 MET A N 1
ATOM 1299 C CA . MET A 1 162 ? 7.854 -2.585 4.815 1.00 96.00 162 MET A CA 1
ATOM 1300 C C . MET A 1 162 ? 7.764 -2.675 3.288 1.00 96.00 162 MET A C 1
ATOM 1302 O O . MET A 1 162 ? 8.799 -2.770 2.625 1.00 96.00 162 MET A O 1
ATOM 1306 N N . LEU A 1 163 ? 6.554 -2.604 2.720 1.00 95.31 163 LEU A N 1
ATOM 1307 C CA . LEU A 1 163 ? 6.364 -2.541 1.272 1.00 95.31 163 LEU A CA 1
ATOM 1308 C C . LEU A 1 163 ? 7.077 -1.314 0.690 1.00 95.31 163 LEU A C 1
ATOM 1310 O O . LEU A 1 163 ? 7.906 -1.476 -0.202 1.00 95.31 163 LEU A O 1
ATOM 1314 N N . LEU A 1 164 ? 6.820 -0.112 1.213 1.00 95.88 164 LEU A N 1
ATOM 1315 C CA . LEU A 1 164 ? 7.417 1.128 0.698 1.00 95.88 164 LEU A CA 1
ATOM 1316 C C . LEU A 1 164 ? 8.949 1.107 0.785 1.00 95.88 164 LEU A C 1
ATOM 1318 O O . LEU A 1 164 ? 9.634 1.395 -0.195 1.00 95.88 164 LEU A O 1
ATOM 1322 N N . VAL A 1 165 ? 9.499 0.689 1.926 1.00 96.12 165 VAL A N 1
ATOM 1323 C CA . VAL A 1 165 ? 10.948 0.552 2.125 1.00 96.12 165 VAL A CA 1
ATOM 1324 C C . VAL A 1 165 ? 11.545 -0.478 1.161 1.00 96.12 165 VAL A C 1
ATOM 1326 O O . VAL A 1 165 ? 12.635 -0.254 0.641 1.00 96.12 165 VAL A O 1
ATOM 1329 N N . SER A 1 166 ? 10.832 -1.567 0.846 1.00 93.25 166 SER A N 1
ATOM 1330 C CA . SER A 1 166 ? 11.298 -2.554 -0.141 1.00 93.25 166 SER A CA 1
ATOM 1331 C C . SER A 1 166 ? 11.453 -1.982 -1.554 1.00 93.25 166 SER A C 1
ATOM 1333 O O . SER A 1 166 ? 12.261 -2.502 -2.318 1.00 93.25 166 SER A O 1
ATOM 1335 N N . PHE A 1 167 ? 10.721 -0.914 -1.896 1.00 92.06 167 PHE A N 1
ATOM 1336 C CA . PHE A 1 167 ? 10.917 -0.165 -3.139 1.00 92.06 167 PHE A CA 1
ATOM 1337 C C . PHE A 1 167 ? 12.107 0.787 -3.042 1.00 92.06 167 PHE A C 1
ATOM 1339 O O . PHE A 1 167 ? 12.943 0.798 -3.939 1.00 92.06 167 PHE A O 1
ATOM 1346 N N . ILE A 1 168 ? 12.223 1.534 -1.938 1.00 94.44 168 ILE A N 1
ATOM 1347 C CA . ILE A 1 168 ? 13.313 2.502 -1.716 1.00 94.44 168 ILE A CA 1
ATOM 1348 C C . ILE A 1 168 ? 14.688 1.825 -1.762 1.00 94.44 168 ILE A C 1
ATOM 1350 O O . ILE A 1 168 ? 15.635 2.384 -2.304 1.00 94.44 168 ILE A O 1
ATOM 1354 N N . LYS A 1 169 ? 14.793 0.606 -1.224 1.00 91.69 169 LYS A N 1
ATOM 1355 C CA . LYS A 1 169 ? 16.041 -0.169 -1.172 1.00 91.69 169 LYS A CA 1
ATOM 1356 C C . LYS A 1 169 ? 16.507 -0.711 -2.528 1.00 91.69 169 LYS A C 1
ATOM 1358 O O . LYS A 1 169 ? 17.569 -1.324 -2.591 1.00 91.69 169 LYS A O 1
ATOM 1363 N N . ARG A 1 170 ? 15.727 -0.549 -3.600 1.00 85.94 170 ARG A N 1
ATOM 1364 C CA . ARG A 1 170 ? 16.081 -1.106 -4.909 1.00 85.94 170 ARG A CA 1
ATOM 1365 C C . ARG A 1 170 ? 17.199 -0.302 -5.572 1.00 85.94 170 ARG A C 1
ATOM 1367 O O . ARG A 1 170 ? 17.159 0.925 -5.532 1.00 85.94 170 ARG A O 1
ATOM 1374 N N . PRO A 1 171 ? 18.131 -0.966 -6.280 1.00 82.81 171 PRO A N 1
ATOM 1375 C CA . PRO A 1 171 ? 19.140 -0.273 -7.082 1.00 82.81 171 PRO A CA 1
ATOM 1376 C C . PRO A 1 171 ? 18.528 0.436 -8.304 1.00 82.81 171 PRO A C 1
ATOM 1378 O O . PRO A 1 171 ? 19.148 1.322 -8.886 1.00 82.81 171 PRO A O 1
ATOM 1381 N N . HIS A 1 172 ? 17.300 0.072 -8.689 1.00 83.88 172 HIS A N 1
ATOM 1382 C CA . HIS A 1 172 ? 16.596 0.670 -9.815 1.00 83.88 172 HIS A CA 1
ATOM 1383 C C . HIS A 1 172 ? 16.003 2.047 -9.462 1.00 83.88 172 HIS A C 1
ATOM 1385 O O . HIS A 1 172 ? 15.020 2.139 -8.717 1.00 83.88 172 HIS A O 1
ATOM 1391 N N . GLN A 1 173 ? 16.553 3.113 -10.056 1.00 87.50 173 GLN A N 1
ATOM 1392 C CA . GLN A 1 173 ? 16.230 4.513 -9.742 1.00 87.50 173 GLN A CA 1
ATOM 1393 C C . GLN A 1 173 ? 14.725 4.822 -9.778 1.00 87.50 173 GLN A C 1
ATOM 1395 O O . GLN A 1 173 ? 14.212 5.449 -8.850 1.00 87.50 173 GLN A O 1
ATOM 1400 N N . SER A 1 174 ? 13.998 4.382 -10.811 1.00 86.94 174 SER A N 1
ATOM 1401 C CA . SER A 1 174 ? 12.562 4.685 -10.927 1.00 86.94 174 SER A CA 1
ATOM 1402 C C . SER A 1 174 ? 11.746 4.028 -9.813 1.00 86.94 174 SER A C 1
ATOM 1404 O O . SER A 1 174 ? 10.853 4.659 -9.256 1.00 86.94 174 SER A O 1
ATOM 1406 N N . LEU A 1 175 ? 12.083 2.791 -9.424 1.00 87.38 175 LEU A N 1
ATOM 1407 C CA . LEU A 1 175 ? 11.368 2.068 -8.365 1.00 87.38 175 LEU A CA 1
ATOM 1408 C C . LEU A 1 175 ? 11.665 2.664 -6.991 1.00 87.38 175 LEU A C 1
ATOM 1410 O O . LEU A 1 175 ? 10.745 2.848 -6.194 1.00 87.38 175 LEU A O 1
ATOM 1414 N N . ALA A 1 176 ? 12.927 3.020 -6.743 1.00 91.69 176 ALA A N 1
ATOM 1415 C CA . ALA A 1 176 ? 13.310 3.737 -5.536 1.00 91.69 176 ALA A CA 1
ATOM 1416 C C . ALA A 1 176 ? 12.577 5.083 -5.439 1.00 91.69 176 ALA A C 1
ATOM 1418 O O . ALA A 1 176 ? 12.001 5.398 -4.398 1.00 91.69 176 ALA A O 1
ATOM 1419 N N . GLY A 1 177 ? 12.505 5.834 -6.545 1.00 92.75 177 GLY A N 1
ATOM 1420 C CA . GLY A 1 177 ? 11.755 7.088 -6.637 1.00 92.75 177 GLY A CA 1
ATOM 1421 C C . GLY A 1 177 ? 10.261 6.926 -6.336 1.00 92.75 177 GLY A C 1
ATOM 1422 O O . GLY A 1 177 ? 9.711 7.702 -5.554 1.00 92.75 177 GLY A O 1
ATOM 1423 N N . ILE A 1 178 ? 9.616 5.889 -6.884 1.00 92.19 178 ILE A N 1
ATOM 1424 C CA . ILE A 1 178 ? 8.212 5.545 -6.597 1.00 92.19 178 ILE A CA 1
ATOM 1425 C C . ILE A 1 178 ? 8.018 5.242 -5.104 1.00 92.19 178 ILE A C 1
ATOM 1427 O O . ILE A 1 178 ? 7.092 5.770 -4.482 1.00 92.19 178 ILE A O 1
ATOM 1431 N N . GLY A 1 179 ? 8.915 4.448 -4.508 1.00 94.62 179 GLY A N 1
ATOM 1432 C CA . GLY A 1 179 ? 8.900 4.137 -3.077 1.00 94.62 179 GLY A CA 1
ATOM 1433 C C . GLY A 1 179 ? 9.019 5.384 -2.197 1.00 94.62 179 GLY A C 1
ATOM 1434 O O . GLY A 1 179 ? 8.231 5.553 -1.267 1.00 94.62 179 GLY A O 1
ATOM 1435 N N . ILE A 1 180 ? 9.947 6.292 -2.524 1.00 95.75 180 ILE A N 1
ATOM 1436 C CA . ILE A 1 180 ? 10.126 7.572 -1.819 1.00 95.75 180 ILE A CA 1
ATOM 1437 C C . ILE A 1 180 ? 8.854 8.419 -1.927 1.00 95.75 180 ILE A C 1
ATOM 1439 O O . ILE A 1 180 ? 8.350 8.899 -0.912 1.00 95.75 180 ILE A O 1
ATOM 1443 N N . ALA A 1 181 ? 8.309 8.582 -3.135 1.00 95.25 181 ALA A N 1
ATOM 1444 C CA . ALA A 1 181 ? 7.112 9.387 -3.364 1.00 95.25 181 ALA A CA 1
ATOM 1445 C C . ALA A 1 181 ? 5.901 8.858 -2.576 1.00 95.25 181 ALA A C 1
ATOM 1447 O O . ALA A 1 181 ? 5.177 9.637 -1.951 1.00 95.25 181 ALA A O 1
ATOM 1448 N N . ALA A 1 182 ? 5.706 7.538 -2.548 1.00 96.19 182 ALA A N 1
ATOM 1449 C CA . ALA A 1 182 ? 4.645 6.904 -1.773 1.00 96.19 182 ALA A CA 1
ATOM 1450 C C . ALA A 1 182 ? 4.856 7.049 -0.255 1.00 96.19 182 ALA A C 1
ATOM 1452 O O . ALA A 1 182 ? 3.899 7.321 0.470 1.00 96.19 182 ALA A O 1
ATOM 1453 N N . PHE A 1 183 ? 6.099 6.939 0.229 1.00 97.44 183 PHE A N 1
ATOM 1454 C CA . PHE A 1 183 ? 6.432 7.145 1.645 1.00 97.44 183 PHE A CA 1
ATOM 1455 C C . PHE A 1 183 ? 6.153 8.586 2.082 1.00 97.44 183 PHE A C 1
ATOM 1457 O O . PHE A 1 183 ? 5.521 8.813 3.114 1.00 97.44 183 PHE A O 1
ATOM 1464 N N . VAL A 1 184 ? 6.555 9.567 1.267 1.00 96.75 184 VAL A N 1
ATOM 1465 C CA . VAL A 1 184 ? 6.246 10.985 1.495 1.00 96.75 184 VAL A CA 1
ATOM 1466 C C . VAL A 1 184 ? 4.737 11.208 1.509 1.00 96.75 184 VAL A C 1
ATOM 1468 O O . VAL A 1 184 ? 4.228 11.813 2.448 1.00 96.75 184 VAL A O 1
ATOM 1471 N N . ARG A 1 185 ? 4.000 10.664 0.532 1.00 95.44 185 ARG A N 1
ATOM 1472 C CA . ARG A 1 185 ? 2.535 10.778 0.476 1.00 95.44 185 ARG A CA 1
ATOM 1473 C C . ARG A 1 185 ? 1.871 10.227 1.738 1.00 95.44 185 ARG A C 1
ATOM 1475 O O . ARG A 1 185 ? 0.998 10.899 2.283 1.00 95.44 185 ARG A O 1
ATOM 1482 N N . LEU A 1 186 ? 2.283 9.050 2.209 1.00 97.12 186 LEU A N 1
ATOM 1483 C CA . LEU A 1 186 ? 1.756 8.457 3.438 1.00 97.12 186 LEU A CA 1
ATOM 1484 C C . LEU A 1 186 ? 1.950 9.406 4.627 1.00 97.12 186 LEU A C 1
ATOM 1486 O O . LEU A 1 186 ? 0.988 9.712 5.325 1.00 97.12 186 LEU A O 1
ATOM 1490 N N . MET A 1 187 ? 3.167 9.921 4.824 1.00 96.25 187 MET A N 1
ATOM 1491 C CA . MET A 1 187 ? 3.456 10.844 5.927 1.00 96.25 187 MET A CA 1
ATOM 1492 C C . MET A 1 187 ? 2.683 12.159 5.811 1.00 96.25 187 MET A C 1
ATOM 1494 O O . MET A 1 187 ? 2.153 12.642 6.806 1.00 96.25 187 MET A O 1
ATOM 1498 N N . SER A 1 188 ? 2.590 12.735 4.611 1.00 96.12 188 SER A N 1
ATOM 1499 C CA . SER A 1 188 ? 1.912 14.017 4.405 1.00 96.12 188 SER A CA 1
ATOM 1500 C C . SER A 1 188 ? 0.400 13.947 4.616 1.00 96.12 188 SER A C 1
ATOM 1502 O O . SER A 1 188 ? -0.187 14.954 4.988 1.00 96.12 188 SER A O 1
ATOM 1504 N N . ASN A 1 189 ? -0.233 12.793 4.374 1.00 95.69 189 ASN A N 1
ATOM 1505 C CA . ASN A 1 189 ? -1.695 12.668 4.421 1.00 95.69 189 ASN A CA 1
ATOM 1506 C C . ASN A 1 189 ? -2.213 11.905 5.650 1.00 95.69 189 ASN A C 1
ATOM 1508 O O . ASN A 1 189 ? -3.335 12.150 6.077 1.00 95.69 189 ASN A O 1
ATOM 1512 N N . ALA A 1 190 ? -1.425 10.992 6.228 1.00 95.44 190 ALA A N 1
ATOM 1513 C CA . ALA A 1 190 ? -1.799 10.253 7.439 1.00 95.44 190 ALA A CA 1
ATOM 1514 C C . ALA A 1 190 ? -1.050 10.719 8.697 1.00 95.44 190 ALA A C 1
ATOM 1516 O O . ALA A 1 190 ? -1.393 10.284 9.792 1.00 95.44 190 ALA A O 1
ATOM 1517 N N . GLY A 1 191 ? -0.04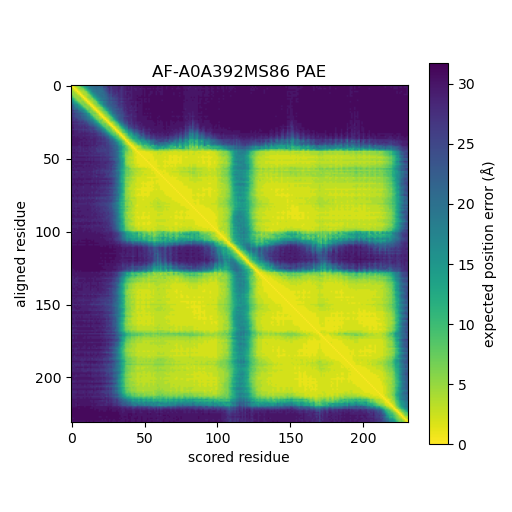9 11.599 8.571 1.00 95.25 191 GLY A N 1
ATOM 1518 C CA . GLY A 1 191 ? 0.818 11.996 9.684 1.00 95.25 191 GLY A CA 1
ATOM 1519 C C . GLY A 1 191 ? 0.079 12.599 10.881 1.00 95.25 191 GLY A C 1
ATOM 1520 O O . GLY A 1 191 ? 0.442 12.323 12.022 1.00 95.25 191 GLY A O 1
ATOM 1521 N N . GLU A 1 192 ? -0.991 13.361 10.642 1.00 96.06 192 GLU A N 1
ATOM 1522 C CA . GLU A 1 192 ? -1.829 13.931 11.710 1.00 96.06 192 GLU A CA 1
ATOM 1523 C C . GLU A 1 192 ? -2.662 12.873 12.456 1.00 96.06 192 GLU A C 1
ATOM 1525 O O . GLU A 1 192 ? -3.115 13.116 13.572 1.00 96.06 192 GLU A O 1
ATOM 1530 N N . LEU A 1 193 ? -2.855 11.691 11.861 1.00 96.31 193 LEU A N 1
ATOM 1531 C CA . LEU A 1 193 ? -3.617 10.581 12.440 1.00 96.31 193 LEU A CA 1
ATOM 1532 C C . LEU A 1 193 ? -2.739 9.630 13.274 1.00 96.31 193 LEU A C 1
ATOM 1534 O O . LEU A 1 193 ? -3.259 8.760 13.981 1.00 96.31 193 LEU A O 1
ATOM 1538 N N . PHE A 1 194 ? -1.413 9.740 13.167 1.00 97.38 194 PHE A N 1
ATOM 1539 C CA . PHE A 1 194 ? -0.472 8.847 13.836 1.00 97.38 194 PHE A CA 1
ATOM 1540 C C . PHE A 1 194 ? -0.322 9.190 15.320 1.00 97.38 194 PHE A C 1
ATOM 1542 O O . PHE A 1 194 ? -0.061 10.330 15.695 1.00 97.38 194 PHE A O 1
ATOM 1549 N N . SER A 1 195 ? -0.425 8.166 16.167 1.00 97.50 195 SER A N 1
ATOM 1550 C CA . SER A 1 195 ? 0.026 8.242 17.557 1.00 97.50 195 SER A CA 1
ATOM 1551 C C . SER A 1 195 ? 1.556 8.252 17.637 1.00 97.50 195 SER A C 1
ATOM 1553 O O . SER A 1 195 ? 2.235 7.904 16.669 1.00 97.50 195 SER A O 1
ATOM 1555 N N . ASP A 1 196 ? 2.110 8.559 18.812 1.00 98.00 196 ASP A N 1
ATOM 1556 C CA . ASP A 1 196 ? 3.561 8.501 19.055 1.00 98.00 196 ASP A CA 1
ATOM 1557 C C . ASP A 1 196 ? 4.160 7.123 18.719 1.00 98.00 196 ASP A C 1
ATOM 1559 O O . ASP A 1 196 ? 5.247 7.028 18.149 1.00 98.00 196 ASP A O 1
ATOM 1563 N N . GLU A 1 197 ? 3.428 6.042 19.013 1.00 97.56 197 GLU A N 1
ATOM 1564 C CA . GLU A 1 197 ? 3.827 4.672 18.668 1.00 97.56 197 GLU A CA 1
ATOM 1565 C C . GLU A 1 197 ? 3.900 4.469 17.147 1.00 97.56 197 GLU A C 1
ATOM 1567 O O . GLU A 1 197 ? 4.878 3.924 16.632 1.00 97.56 197 GLU A O 1
ATOM 1572 N N . LYS A 1 198 ? 2.903 4.964 16.404 1.00 97.75 198 LYS A N 1
ATOM 1573 C CA . LYS A 1 198 ? 2.872 4.869 14.939 1.00 97.75 198 LYS A CA 1
ATOM 1574 C C . LYS A 1 198 ? 3.949 5.741 14.298 1.00 97.75 198 LYS A C 1
ATOM 1576 O O . LYS A 1 198 ? 4.616 5.302 13.363 1.00 97.75 198 LYS A O 1
ATOM 1581 N N . TRP A 1 199 ? 4.196 6.931 14.840 1.00 98.06 199 TRP A N 1
ATOM 1582 C CA . TRP A 1 199 ? 5.313 7.774 14.421 1.00 98.06 199 TRP A CA 1
ATOM 1583 C C . TRP A 1 199 ? 6.667 7.106 14.651 1.00 98.06 199 TRP A C 1
ATOM 1585 O O . TRP A 1 199 ? 7.544 7.201 13.791 1.00 98.06 199 TRP A O 1
ATOM 1595 N N . LEU A 1 200 ? 6.838 6.377 15.756 1.00 98.12 200 LEU A N 1
ATOM 1596 C CA . LEU A 1 200 ? 8.052 5.602 15.995 1.00 98.12 200 LEU A CA 1
ATOM 1597 C C . LEU A 1 200 ? 8.256 4.526 14.915 1.00 98.12 200 LEU A C 1
ATOM 1599 O O . LEU A 1 200 ? 9.368 4.403 14.398 1.00 98.12 200 LEU A O 1
ATOM 1603 N N . GLU A 1 201 ? 7.205 3.796 14.517 1.00 98.06 201 GLU A N 1
ATOM 1604 C CA . GLU A 1 201 ? 7.275 2.838 13.397 1.00 98.06 201 GLU A CA 1
ATOM 1605 C C . GLU A 1 201 ? 7.739 3.517 12.091 1.00 98.06 201 GLU A C 1
ATOM 1607 O O . GLU A 1 201 ? 8.614 2.993 11.390 1.00 98.06 201 GLU A O 1
ATOM 1612 N N . VAL A 1 202 ? 7.197 4.702 11.782 1.00 98.31 202 VAL A N 1
ATOM 1613 C CA . VAL A 1 202 ? 7.546 5.487 10.584 1.00 98.31 202 VAL A CA 1
ATOM 1614 C C . VAL A 1 202 ? 9.007 5.930 10.616 1.00 98.31 202 VAL A C 1
ATOM 1616 O O . VAL A 1 202 ? 9.740 5.692 9.656 1.00 98.31 202 VAL A O 1
ATOM 1619 N N . VAL A 1 203 ? 9.463 6.532 11.717 1.00 98.19 203 VAL A N 1
ATOM 1620 C CA . VAL A 1 203 ? 10.838 7.042 11.846 1.00 98.19 203 VAL A CA 1
ATOM 1621 C C . VAL A 1 203 ? 11.860 5.903 11.814 1.00 98.19 203 VAL A C 1
ATOM 1623 O O . VAL A 1 203 ? 12.908 6.036 11.179 1.00 98.19 203 VAL A O 1
ATOM 1626 N N . LEU A 1 204 ? 11.563 4.760 12.442 1.00 98.31 204 LEU A N 1
ATOM 1627 C CA . LEU A 1 204 ? 12.421 3.574 12.365 1.00 98.31 204 LEU A CA 1
ATOM 1628 C C . LEU A 1 204 ? 12.505 3.023 10.937 1.00 98.31 204 LEU A C 1
ATOM 1630 O O . LEU A 1 204 ? 13.594 2.657 10.493 1.00 98.31 204 LEU A O 1
ATOM 1634 N N . SER A 1 205 ? 11.390 3.018 10.205 1.00 98.19 205 SER A N 1
ATOM 1635 C CA . SER A 1 205 ? 11.357 2.590 8.801 1.00 98.19 205 SER A CA 1
ATOM 1636 C C . SER A 1 205 ? 12.133 3.549 7.893 1.00 98.19 205 SER A C 1
ATOM 1638 O O . SER A 1 205 ? 12.870 3.109 7.014 1.00 98.19 205 SER A O 1
ATOM 1640 N N . LEU A 1 206 ? 12.040 4.860 8.141 1.00 97.44 206 LEU A N 1
ATOM 1641 C CA . LEU A 1 206 ? 12.822 5.869 7.425 1.00 97.44 206 LEU A CA 1
ATOM 1642 C C . LEU A 1 206 ? 14.324 5.723 7.699 1.00 97.44 206 LEU A C 1
ATOM 1644 O O . LEU A 1 206 ? 15.128 5.799 6.772 1.00 97.44 206 LEU A O 1
ATOM 1648 N N . LYS A 1 207 ? 14.710 5.470 8.955 1.00 97.69 207 LYS A N 1
ATOM 1649 C CA . LYS A 1 207 ? 16.102 5.179 9.328 1.00 97.69 207 LYS A CA 1
ATOM 1650 C C . LYS A 1 207 ? 16.628 3.943 8.594 1.00 97.69 207 LYS A C 1
ATOM 1652 O O . LYS A 1 207 ? 17.751 3.967 8.100 1.00 97.69 207 LYS A O 1
ATOM 1657 N N . ASP A 1 208 ? 15.839 2.873 8.534 1.00 97.19 208 ASP A N 1
ATOM 1658 C CA . ASP A 1 208 ? 16.197 1.648 7.811 1.00 97.19 208 ASP A CA 1
ATOM 1659 C C . ASP A 1 208 ? 16.384 1.908 6.307 1.00 97.19 208 ASP A C 1
ATOM 1661 O O . ASP A 1 208 ? 17.398 1.510 5.732 1.00 97.19 208 ASP A O 1
ATOM 1665 N N . ALA A 1 209 ? 15.461 2.646 5.683 1.00 96.44 209 ALA A N 1
ATOM 1666 C CA . ALA A 1 209 ? 15.589 3.058 4.288 1.00 96.44 209 ALA A CA 1
ATOM 1667 C C . ALA A 1 209 ? 16.866 3.878 4.049 1.00 96.44 209 ALA A C 1
ATOM 1669 O O . ALA A 1 209 ? 17.663 3.521 3.187 1.00 96.44 209 ALA A O 1
ATOM 1670 N N . ALA A 1 210 ? 17.099 4.916 4.859 1.00 95.62 210 ALA A N 1
ATOM 1671 C CA . ALA A 1 210 ? 18.257 5.796 4.728 1.00 95.62 210 ALA A CA 1
ATOM 1672 C C . ALA A 1 210 ? 19.587 5.041 4.868 1.00 95.62 210 ALA A C 1
ATOM 1674 O O . ALA A 1 210 ? 20.497 5.258 4.071 1.00 95.62 210 ALA A O 1
ATOM 1675 N N . ASN A 1 211 ? 19.689 4.132 5.844 1.00 94.88 211 ASN A N 1
ATOM 1676 C CA . ASN A 1 211 ? 20.886 3.315 6.056 1.00 94.88 211 ASN A CA 1
ATOM 1677 C C . ASN A 1 211 ? 21.167 2.378 4.876 1.00 94.88 211 ASN A C 1
ATOM 1679 O O . ASN A 1 211 ? 22.322 2.195 4.502 1.00 94.88 211 ASN A O 1
ATOM 1683 N N . ALA A 1 212 ? 20.125 1.783 4.295 1.00 92.12 212 ALA A N 1
ATOM 1684 C CA . ALA A 1 212 ? 20.271 0.868 3.169 1.00 92.12 212 ALA A CA 1
ATOM 1685 C C . ALA A 1 212 ? 20.623 1.574 1.851 1.00 92.12 212 ALA A C 1
ATOM 1687 O O . ALA A 1 212 ? 21.165 0.938 0.954 1.00 92.12 212 ALA A O 1
ATOM 1688 N N . THR A 1 213 ? 20.343 2.873 1.739 1.00 91.88 213 THR A N 1
ATOM 1689 C CA . THR A 1 213 ? 20.674 3.689 0.561 1.00 91.88 213 THR A CA 1
ATOM 1690 C C . THR A 1 213 ? 21.947 4.520 0.735 1.00 91.88 213 THR A C 1
ATOM 1692 O O . THR A 1 213 ? 22.202 5.421 -0.064 1.00 91.88 213 THR A O 1
ATOM 1695 N N . LEU A 1 214 ? 22.740 4.279 1.788 1.00 90.62 214 LEU A N 1
ATOM 1696 C CA . LEU A 1 214 ? 24.006 4.986 1.968 1.00 90.62 214 LEU A CA 1
ATOM 1697 C C . LEU A 1 214 ? 24.974 4.658 0.819 1.00 90.62 214 LEU A C 1
ATOM 1699 O O . LEU A 1 214 ? 25.091 3.495 0.427 1.00 90.62 214 LEU A O 1
ATOM 1703 N N . PRO A 1 215 ? 25.706 5.657 0.296 1.00 86.75 215 PRO A N 1
ATOM 1704 C CA . PRO A 1 215 ? 26.752 5.404 -0.684 1.00 86.75 215 PRO A CA 1
ATOM 1705 C C . PRO A 1 215 ? 27.833 4.499 -0.085 1.00 86.75 215 PRO A C 1
ATOM 1707 O O . PRO A 1 215 ? 28.328 4.739 1.018 1.00 86.75 215 PRO A O 1
ATOM 1710 N N . ASN A 1 216 ? 28.217 3.462 -0.830 1.00 82.81 216 ASN A N 1
ATOM 1711 C CA . ASN A 1 216 ? 29.319 2.594 -0.443 1.00 82.81 216 ASN A CA 1
ATOM 1712 C C . ASN A 1 216 ? 30.651 3.188 -0.923 1.00 82.81 216 ASN A C 1
ATOM 1714 O O . ASN A 1 216 ? 30.922 3.242 -2.121 1.00 82.81 216 ASN A O 1
ATOM 1718 N N . PHE A 1 217 ? 31.490 3.608 0.024 1.00 84.44 217 PHE A N 1
ATOM 1719 C CA . PHE A 1 217 ? 32.819 4.163 -0.237 1.00 84.44 217 PHE A CA 1
ATOM 1720 C C . PHE A 1 217 ? 33.957 3.148 -0.073 1.00 84.44 217 PHE A C 1
ATOM 1722 O O . PHE A 1 217 ? 35.117 3.544 -0.053 1.00 84.44 217 PHE A O 1
ATOM 1729 N N . SER A 1 218 ? 33.672 1.843 0.011 1.00 84.19 218 SER A N 1
ATOM 1730 C CA . SER A 1 218 ? 34.702 0.807 0.197 1.00 84.19 218 SER A CA 1
ATOM 1731 C C . SER A 1 218 ? 35.788 0.809 -0.887 1.00 84.19 218 SER A C 1
ATOM 1733 O O . SER A 1 218 ? 36.895 0.342 -0.647 1.00 84.19 218 SER A O 1
ATOM 1735 N N . PHE A 1 219 ? 35.499 1.357 -2.072 1.00 80.69 219 PHE A N 1
ATOM 1736 C CA . PHE A 1 219 ? 36.476 1.526 -3.152 1.00 80.69 219 PHE A CA 1
ATOM 1737 C C . PHE A 1 219 ? 37.543 2.600 -2.862 1.00 80.69 219 PHE A C 1
ATOM 1739 O O . PHE A 1 219 ? 38.591 2.582 -3.496 1.00 80.69 219 PHE A O 1
ATOM 1746 N N . LEU A 1 220 ? 37.300 3.523 -1.922 1.00 78.81 220 LEU A N 1
ATOM 1747 C CA . LEU A 1 220 ? 38.275 4.538 -1.499 1.00 78.81 220 LEU A CA 1
ATOM 1748 C C . LEU A 1 220 ? 39.279 3.998 -0.467 1.00 78.81 220 LEU A C 1
ATOM 1750 O O . LEU A 1 220 ? 40.385 4.524 -0.376 1.00 78.81 220 LEU A O 1
ATOM 1754 N N . ASP A 1 221 ? 38.919 2.943 0.272 1.00 71.38 221 ASP A N 1
ATOM 1755 C CA . ASP A 1 221 ? 39.808 2.262 1.230 1.00 71.38 221 ASP A CA 1
ATOM 1756 C C . ASP A 1 221 ? 40.767 1.267 0.543 1.00 71.38 221 ASP A C 1
ATOM 1758 O O . ASP A 1 221 ? 41.789 0.878 1.113 1.00 71.38 221 ASP A O 1
ATOM 1762 N N . GLY A 1 222 ? 40.468 0.868 -0.699 1.00 63.25 222 GLY A N 1
ATOM 1763 C CA . GLY A 1 222 ? 41.339 0.052 -1.544 1.00 63.25 222 GLY A CA 1
ATOM 1764 C C . GLY A 1 222 ? 42.432 0.899 -2.189 1.00 63.25 222 GLY A C 1
ATOM 1765 O O . GLY A 1 222 ? 42.329 1.266 -3.355 1.00 63.25 222 GLY A O 1
ATOM 1766 N N . GLY A 1 223 ? 43.470 1.238 -1.425 1.00 56.12 223 GLY A N 1
ATOM 1767 C CA . GLY A 1 223 ? 44.642 1.972 -1.899 1.00 56.12 223 GLY A CA 1
ATOM 1768 C C . GLY A 1 223 ? 45.517 1.18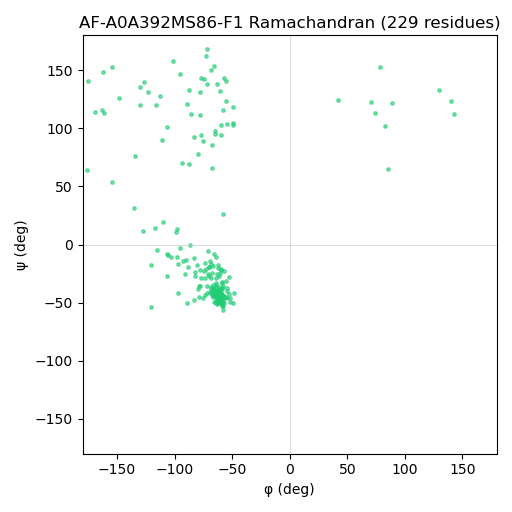9 -2.883 1.00 56.12 223 GLY A C 1
ATOM 1769 O O . GLY A 1 223 ? 46.673 0.932 -2.575 1.00 56.12 223 GLY A O 1
ATOM 1770 N N . ASP A 1 224 ? 45.016 0.876 -4.078 1.00 56.69 224 ASP A N 1
ATOM 1771 C CA . ASP A 1 224 ? 45.852 0.514 -5.227 1.00 56.69 224 ASP A CA 1
ATOM 1772 C C . ASP A 1 224 ? 46.126 1.772 -6.058 1.00 56.69 224 ASP A C 1
ATOM 1774 O O . ASP A 1 224 ? 45.658 1.959 -7.183 1.00 56.69 224 ASP A O 1
ATOM 1778 N N . PHE A 1 225 ? 46.942 2.662 -5.487 1.00 56.38 225 PHE A N 1
ATOM 1779 C CA . PHE A 1 225 ? 47.760 3.540 -6.310 1.00 56.38 225 PHE A CA 1
ATOM 1780 C C . PHE A 1 225 ? 48.743 2.642 -7.054 1.00 56.38 225 PHE A C 1
ATOM 1782 O O . PHE A 1 225 ? 49.785 2.266 -6.520 1.00 56.38 225 PHE A O 1
ATOM 1789 N N . VAL A 1 226 ? 48.381 2.279 -8.284 1.00 51.22 226 VAL A N 1
ATOM 1790 C CA . VAL A 1 226 ? 49.285 1.688 -9.267 1.00 51.22 226 VAL A CA 1
ATOM 1791 C C . VAL A 1 226 ? 50.537 2.560 -9.314 1.00 51.22 226 VAL A C 1
ATOM 1793 O O . VAL A 1 226 ? 50.540 3.651 -9.886 1.00 51.22 226 VAL A O 1
ATOM 1796 N N . THR A 1 227 ? 51.610 2.090 -8.684 1.00 46.06 227 THR A N 1
ATOM 1797 C CA . THR A 1 227 ? 52.953 2.585 -8.935 1.00 46.06 227 THR A CA 1
ATOM 1798 C C . THR A 1 227 ? 53.268 2.216 -10.376 1.00 46.06 227 THR A C 1
ATOM 1800 O O . THR A 1 227 ? 53.598 1.076 -10.702 1.00 46.06 227 THR A O 1
ATOM 1803 N N . GLY A 1 228 ? 53.076 3.188 -11.270 1.00 46.06 228 GLY A N 1
ATOM 1804 C CA . GLY A 1 228 ? 53.550 3.122 -12.642 1.00 46.06 228 GLY A CA 1
ATOM 1805 C C . GLY A 1 228 ? 55.046 2.849 -12.611 1.00 46.06 228 GLY A C 1
ATOM 1806 O O . GLY A 1 228 ? 55.840 3.719 -12.267 1.00 46.06 228 GLY A O 1
ATOM 1807 N N . ASN A 1 229 ? 55.418 1.609 -12.905 1.00 44.47 229 ASN A N 1
ATOM 1808 C CA . ASN A 1 229 ? 56.804 1.225 -13.070 1.00 44.47 229 ASN A CA 1
ATOM 1809 C C . ASN A 1 229 ? 57.223 1.720 -14.459 1.00 44.47 229 ASN A C 1
ATOM 1811 O O . ASN A 1 229 ? 56.947 1.062 -15.463 1.00 44.47 229 ASN A O 1
ATOM 1815 N N . GLU A 1 230 ? 57.812 2.915 -14.508 1.00 44.53 230 GLU A N 1
ATOM 1816 C CA . GLU A 1 230 ? 58.515 3.422 -15.685 1.00 44.53 230 GLU A CA 1
ATOM 1817 C C . GLU A 1 230 ? 59.601 2.411 -16.093 1.00 44.53 230 GLU A C 1
ATOM 1819 O O . GLU A 1 230 ? 60.468 2.034 -15.298 1.00 44.53 230 GLU A O 1
ATOM 1824 N N . ARG A 1 231 ? 59.533 1.955 -17.344 1.00 43.25 231 ARG A N 1
ATOM 1825 C CA . ARG A 1 231 ? 60.652 1.383 -18.095 1.00 43.25 231 ARG A CA 1
ATOM 1826 C C . ARG A 1 231 ? 60.777 2.126 -19.408 1.00 43.25 231 ARG A C 1
ATOM 1828 O O . ARG A 1 231 ? 59.715 2.409 -20.005 1.00 43.25 231 ARG A O 1
#

Mean predicted aligned error: 14.29 Å

Radius of gyration: 33.56 Å; Cα contacts (8 Å, |Δi|>4): 129; chains: 1; bounding box: 153×34×68 Å

Organism: NCBI:txid97028

pLDDT: mean 76.21, std 23.9, range [30.72, 98.31]

Sequence (231 aa):
EGELGSSRNKGKETFGKISTPSPRTGKEGRQDNGEVTDKDDHLYFWFPLLAGLSELSFDPRPEIRQSALQILFETLRNHGHLFSLPLWERVFESVLFPIFDYVRHAIDPSGSSSQVSEVETDGELDQDAWLYETCTLALQLVVDLFINFYNTVNPLLKKVLMLLVSFIKRPHQSLAGIGIAAFVRLMSNAGELFSDEKWLEVVLSLKDAANATLPNFSFLDGGDFVTGNER

Foldseek 3Di:
DYDDDDDDDDDDDDDDDDDDDDDDDDDDDPPPPDPDPPQVVVLVVVVVLLLVLLVQCPPPDPVSVVVSLVCNLVCCLVCVVSHALVSVVCCVPRRQLVSCVVVVCLVCVVPDDDDDDDPDDPCSVVVCPVVLVSVLVSLLSVLVSCLSPVVRHVVCLLVNLVSLLVQLLDPDPSSVVSSVVSLVVNCVRCVVVDDPVSVVSSVVSVVVSVVSPDDDPVVVVPPPPPPPPDD

Solvent-accessible surface area (backbone atoms only — not comparable to full-atom values): 14375 Å² total; per-residue (Å²): 140,81,85,89,85,86,87,86,88,84,85,81,89,86,88,84,84,87,86,85,88,90,88,83,88,86,84,85,82,86,78,81,89,78,83,76,72,69,57,64,60,48,51,77,62,49,47,62,55,44,39,54,26,37,61,34,47,70,43,94,48,67,71,51,16,54,48,21,46,50,52,42,56,48,48,47,69,75,49,44,88,70,55,41,58,72,51,48,52,46,40,46,63,69,26,54,50,55,66,47,49,56,60,49,53,74,77,39,64,89,79,55,95,71,94,66,85,87,73,94,55,105,54,60,77,65,66,49,52,59,53,54,54,50,49,46,53,51,49,47,51,53,48,49,49,46,55,77,42,32,95,63,47,56,88,47,47,66,60,53,50,53,53,32,37,61,28,41,58,41,91,51,65,69,50,17,48,46,16,49,54,42,49,50,50,43,48,77,73,37,48,90,75,48,48,75,71,52,47,50,55,51,53,54,47,49,51,54,36,53,63,66,65,54,84,83,61,69,72,73,74,58,79,74,75,76,77,79,78,85,125

Nearest PDB structures (foldseek)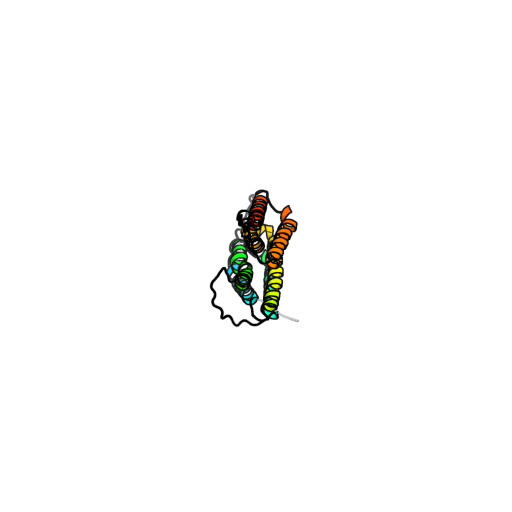:
  3gs3-assembly1_A-2  TM=5.782E-01  e=3.648E-01  Drosophila melanogaster
  8rc4-assembly1_g  TM=2.679E-01  e=9.435E-02  Homo sapiens
  6yo8-assembly2_C  TM=3.489E-01  e=5.116E-01  Homo sapiens
  7rw8-assembly1_B  TM=2.486E-01  e=8.293E-01  Mus musculus
  7wb4-assembly1_A  TM=3.378E-01  e=6.306E+00  Xenopus laevis

InterPro domains:
  IPR016024 Armadillo-type fold [SSF48371] (48-195)
  IPR032817 Mon2, C-terminal [PF16206] (45-107)